Protein AF-A0A940VZZ8-F1 (afdb_monomer_lite)

Foldseek 3Di:
DDDDDDDDDPPDPPPPPPPPPPDQQAEAEDDPVVVCVPDPAKDWDADPVRSYIYIYPPVQQQDWFQCALVCLVVLVVLCPLVVVDDPPQVRQKDADPQDDFPQPQLRGIDTSVSCSVSVNLVSSLVSLVSSDDVSLLVSCVLLVQAPSDCVQDSSPCRPRHVRIHGNVSVVVSVVVVVDPDPVSPSPPCPPVPVVVVCVCVVVVVVCVVVVVVVVVVVVVVVVVPPDDDDDDPDDDDGPDDDPDDD

Sequence (246 aa):
MRKFLMALLIMGAIQWTTMAGATAATVIREDFSRYFDGLTGAFVLYEPATDTYRIYNEEQSNKRLSPCSSFKIFNSLIGLETGVLDRNDTLTLMPWDGTHYDTAGWNRDHTLASATRESVVWYFQALARRIGAERMQLYLDRIGYGNRDISGGLTRFWLRSSLQISAMEQVDVLKTWARPDPGIRMENGFLAGLSATLKHREKFMSLQPMWKAQMKRAASKRARSRGGLPKSWGCCETKERRTDDD

Structure (mmCIF, N/CA/C/O backbone):
data_AF-A0A940VZZ8-F1
#
_entry.id   AF-A0A940VZZ8-F1
#
loop_
_atom_site.group_PDB
_atom_site.id
_atom_site.type_symbol
_atom_site.label_atom_id
_atom_site.label_alt_id
_atom_site.label_comp_id
_atom_site.label_asym_id
_atom_site.label_entity_id
_atom_site.label_seq_id
_atom_site.pdbx_PDB_ins_code
_atom_site.Cartn_x
_atom_site.Cartn_y
_atom_site.Cartn_z
_atom_site.occupancy
_atom_site.B_iso_or_equiv
_atom_site.auth_seq_id
_atom_site.auth_comp_id
_atom_site.auth_asym_id
_atom_site.auth_atom_id
_atom_site.pdbx_PDB_model_num
ATOM 1 N N . MET A 1 1 ? 42.947 64.065 -18.458 1.00 46.69 1 MET A N 1
ATOM 2 C CA . MET A 1 1 ? 42.599 63.630 -19.830 1.00 46.69 1 MET A CA 1
ATOM 3 C C . MET A 1 1 ? 42.242 62.149 -19.723 1.00 46.69 1 MET A C 1
ATOM 5 O O . MET A 1 1 ? 43.141 61.339 -19.633 1.00 46.69 1 MET A O 1
ATOM 9 N N . ARG A 1 2 ? 41.000 61.736 -19.423 1.00 50.22 2 ARG A N 1
ATOM 10 C CA . ARG A 1 2 ? 39.772 61.926 -20.222 1.00 50.22 2 ARG A CA 1
ATOM 11 C C . ARG A 1 2 ? 40.082 61.707 -21.704 1.00 50.22 2 ARG A C 1
ATOM 13 O O . ARG A 1 2 ? 40.810 62.523 -22.258 1.00 50.22 2 ARG A O 1
ATOM 20 N N . LYS A 1 3 ? 39.451 60.676 -22.287 1.00 48.16 3 LYS A N 1
ATOM 21 C CA . LYS A 1 3 ? 39.505 60.201 -23.686 1.00 48.16 3 LYS A CA 1
ATOM 22 C C . LYS A 1 3 ? 40.471 59.036 -23.948 1.00 48.16 3 LYS A C 1
ATOM 24 O O . LYS A 1 3 ? 41.428 59.212 -24.670 1.00 48.16 3 LYS A O 1
ATOM 29 N N . PHE A 1 4 ? 40.178 57.864 -23.390 1.00 50.03 4 PHE A N 1
ATOM 30 C CA . PHE A 1 4 ? 40.137 56.596 -24.143 1.00 50.03 4 PHE A CA 1
ATOM 31 C C . PHE A 1 4 ? 39.143 55.677 -23.418 1.00 50.03 4 PHE A C 1
ATOM 33 O O . PHE A 1 4 ? 39.473 54.697 -22.762 1.00 50.03 4 PHE A O 1
ATOM 40 N N . LEU A 1 5 ? 37.894 56.143 -23.444 1.00 49.88 5 LEU A N 1
ATOM 41 C CA . LEU A 1 5 ? 36.691 55.374 -23.160 1.00 49.88 5 LEU A CA 1
ATOM 42 C C . LEU A 1 5 ? 36.383 54.527 -24.409 1.00 49.88 5 LEU A C 1
ATOM 44 O O . LEU A 1 5 ? 36.671 54.976 -25.515 1.00 49.88 5 LEU A O 1
ATOM 48 N N . MET A 1 6 ? 35.686 53.405 -24.219 1.00 50.16 6 MET A N 1
ATOM 49 C CA . MET A 1 6 ? 34.887 52.706 -25.241 1.00 50.16 6 MET A CA 1
ATOM 50 C C . MET A 1 6 ? 35.645 51.951 -26.341 1.00 50.16 6 MET A C 1
ATOM 52 O O . MET A 1 6 ? 35.656 52.382 -27.484 1.00 50.16 6 MET A O 1
ATOM 56 N N . ALA A 1 7 ? 36.154 50.758 -26.030 1.00 47.47 7 ALA A N 1
ATOM 57 C CA . ALA A 1 7 ? 36.109 49.612 -26.952 1.00 47.47 7 ALA A CA 1
ATOM 58 C C . ALA A 1 7 ? 36.607 48.348 -26.239 1.00 47.47 7 ALA A C 1
ATOM 60 O O . ALA A 1 7 ? 37.742 47.944 -26.435 1.00 47.47 7 ALA A O 1
ATOM 61 N N . LEU A 1 8 ? 35.786 47.782 -25.351 1.00 47.69 8 LEU A N 1
ATOM 62 C CA . LEU A 1 8 ? 35.722 46.342 -25.019 1.00 47.69 8 LEU A CA 1
ATOM 63 C C . LEU A 1 8 ? 34.590 46.118 -23.994 1.00 47.69 8 LEU A C 1
ATOM 65 O O . LEU A 1 8 ? 34.714 45.420 -22.994 1.00 47.69 8 LEU A O 1
ATOM 69 N N . LEU A 1 9 ? 33.456 46.775 -24.251 1.00 52.38 9 LEU A N 1
ATOM 70 C CA . LEU A 1 9 ? 32.152 46.270 -23.837 1.00 52.38 9 LEU A CA 1
ATOM 71 C C . LEU A 1 9 ? 31.844 45.105 -24.791 1.00 52.38 9 LEU A C 1
ATOM 73 O O . LEU A 1 9 ? 32.151 45.217 -25.974 1.00 52.38 9 LEU A O 1
ATOM 77 N N . ILE A 1 10 ? 31.246 44.023 -24.287 1.00 54.22 10 ILE A N 1
ATOM 78 C CA . ILE A 1 10 ? 31.130 42.687 -24.913 1.00 54.22 10 ILE A CA 1
ATOM 79 C C . ILE A 1 10 ? 32.330 41.754 -24.618 1.00 54.22 10 ILE A C 1
ATOM 81 O O . ILE A 1 10 ? 32.778 40.987 -25.462 1.00 54.22 10 ILE A O 1
ATOM 85 N N . MET A 1 11 ? 32.804 41.703 -23.367 1.00 52.47 11 MET A N 1
ATOM 86 C CA . MET A 1 11 ? 33.070 40.374 -22.797 1.00 52.47 11 MET A CA 1
ATOM 87 C C . MET A 1 11 ? 31.702 39.743 -22.556 1.00 52.47 11 MET A C 1
ATOM 89 O O . MET A 1 11 ? 31.032 40.027 -21.564 1.00 52.47 11 MET A O 1
ATOM 93 N N . GLY A 1 12 ? 31.245 38.978 -23.547 1.00 52.09 12 GLY A N 1
ATOM 94 C CA . GLY A 1 12 ? 30.026 38.198 -23.458 1.00 52.09 12 GLY A CA 1
ATOM 95 C C . GLY A 1 12 ? 30.128 37.267 -22.262 1.00 52.09 12 GLY A C 1
ATOM 96 O O . GLY A 1 12 ? 30.859 36.280 -22.294 1.00 52.09 12 GLY A O 1
ATOM 97 N N . ALA A 1 13 ? 29.374 37.582 -21.211 1.00 54.69 13 ALA A N 1
ATOM 98 C CA . ALA A 1 13 ? 28.947 36.603 -20.235 1.00 54.69 13 ALA A CA 1
ATOM 99 C C . ALA A 1 13 ? 28.050 35.604 -20.975 1.00 54.69 13 ALA A C 1
ATOM 101 O O . ALA A 1 13 ? 26.826 35.695 -20.949 1.00 54.69 13 ALA A O 1
ATOM 102 N N . ILE A 1 14 ? 28.676 34.673 -21.696 1.00 56.41 14 ILE A N 1
ATOM 103 C CA . ILE A 1 14 ? 28.040 33.435 -22.111 1.00 56.41 14 ILE A CA 1
ATOM 104 C C . ILE A 1 14 ? 27.827 32.685 -20.801 1.00 56.41 14 ILE A C 1
ATOM 106 O O . ILE A 1 14 ? 28.680 31.935 -20.332 1.00 56.41 14 ILE A O 1
ATOM 110 N N . GLN A 1 15 ? 26.702 32.972 -20.151 1.00 49.88 15 GLN A N 1
ATOM 111 C CA . GLN A 1 15 ? 26.158 32.098 -19.135 1.00 49.88 15 GLN A CA 1
ATOM 112 C C . GLN A 1 15 ? 25.850 30.787 -19.855 1.00 49.88 15 GLN A C 1
ATOM 114 O O . GLN A 1 15 ? 24.814 30.640 -20.497 1.00 49.88 15 GLN A O 1
ATOM 119 N N . TRP A 1 16 ? 26.780 29.835 -19.802 1.00 53.47 16 TRP A N 1
ATOM 120 C CA . TRP A 1 16 ? 26.448 28.438 -20.020 1.00 53.47 16 TRP A CA 1
ATOM 121 C C . TRP A 1 16 ? 25.547 28.023 -18.865 1.00 53.47 16 TRP A C 1
ATOM 123 O O . TRP A 1 16 ? 25.995 27.504 -17.847 1.00 53.47 16 TRP A O 1
ATOM 133 N N . THR A 1 17 ? 24.253 28.296 -19.006 1.00 58.06 17 THR A N 1
ATOM 134 C CA . THR A 1 17 ? 23.240 27.570 -18.261 1.00 58.06 17 THR A CA 1
ATOM 135 C C . THR A 1 17 ? 23.317 26.144 -18.784 1.00 58.06 17 THR A C 1
ATOM 137 O O . THR A 1 17 ? 22.749 25.810 -19.823 1.00 58.06 17 THR A O 1
ATOM 140 N N . THR A 1 18 ? 24.096 25.301 -18.112 1.00 56.34 18 THR A N 1
ATOM 141 C CA . THR A 1 18 ? 24.002 23.860 -18.287 1.00 56.34 18 THR A CA 1
ATOM 142 C C . THR A 1 18 ? 22.600 23.471 -17.844 1.00 56.34 18 THR A C 1
ATOM 144 O O . THR A 1 18 ? 22.320 23.268 -16.665 1.00 56.34 18 THR A O 1
ATOM 147 N N . MET A 1 19 ? 21.676 23.407 -18.801 1.00 57.09 19 MET A N 1
ATOM 148 C CA . MET A 1 19 ? 20.471 22.613 -18.642 1.00 57.09 19 MET A CA 1
ATOM 149 C C . MET A 1 19 ? 20.965 21.183 -18.452 1.00 57.09 19 MET A C 1
ATOM 151 O O . MET A 1 19 ? 21.291 20.492 -19.417 1.00 57.09 19 MET A O 1
ATOM 155 N N . ALA A 1 20 ? 21.099 20.761 -17.196 1.00 55.50 20 ALA A N 1
ATOM 156 C CA . ALA A 1 20 ? 21.165 19.357 -16.853 1.00 55.50 20 ALA A CA 1
ATOM 157 C C . ALA A 1 20 ? 19.826 18.762 -17.296 1.00 55.50 20 ALA A C 1
ATOM 159 O O . ALA A 1 20 ? 18.850 18.764 -16.551 1.00 55.50 20 ALA A O 1
ATOM 160 N N . GLY A 1 21 ? 19.750 18.357 -18.564 1.00 50.22 21 GLY A N 1
ATOM 161 C CA . GLY A 1 21 ? 18.617 17.612 -19.073 1.00 50.22 21 GLY A CA 1
ATOM 162 C C . GLY A 1 21 ? 18.506 16.365 -18.217 1.00 50.22 21 GLY A C 1
ATOM 163 O O . GLY A 1 21 ? 19.442 15.567 -18.178 1.00 50.22 21 GLY A O 1
ATOM 164 N N . ALA A 1 22 ? 17.403 16.231 -17.483 1.00 59.38 22 ALA A N 1
ATOM 165 C CA . ALA A 1 22 ? 17.092 14.991 -16.800 1.00 59.38 22 ALA A CA 1
ATOM 166 C C . ALA A 1 22 ? 17.045 13.899 -17.872 1.00 59.38 22 ALA A C 1
ATOM 168 O O . ALA A 1 22 ? 16.133 13.860 -18.699 1.00 59.38 22 ALA A O 1
ATOM 169 N N . THR A 1 23 ? 18.078 13.063 -17.922 1.00 63.44 23 THR A N 1
ATOM 170 C CA . THR A 1 23 ? 18.101 11.914 -18.819 1.00 63.44 23 THR A CA 1
ATOM 171 C C . THR A 1 23 ? 16.970 10.995 -18.391 1.00 63.44 23 THR A C 1
ATOM 173 O O . THR A 1 23 ? 16.902 10.620 -17.220 1.00 63.44 23 THR A O 1
ATOM 176 N N . ALA A 1 24 ? 16.065 10.667 -19.314 1.00 76.62 24 ALA A N 1
ATOM 177 C CA . ALA A 1 24 ? 15.000 9.712 -19.043 1.00 76.62 24 ALA A CA 1
ATOM 178 C C . ALA A 1 24 ? 15.600 8.387 -18.539 1.00 76.62 24 ALA A C 1
ATOM 180 O O . ALA A 1 24 ? 16.669 7.974 -18.997 1.00 76.62 24 ALA A O 1
ATOM 181 N N . ALA A 1 25 ? 14.911 7.738 -17.597 1.00 83.12 25 ALA A N 1
ATOM 182 C CA . ALA A 1 25 ? 15.342 6.457 -17.054 1.00 83.12 25 ALA A CA 1
ATOM 183 C C . ALA A 1 25 ? 15.570 5.438 -18.182 1.00 83.12 25 ALA A C 1
ATOM 185 O O . ALA A 1 25 ? 14.815 5.383 -19.157 1.00 83.12 25 ALA A O 1
ATOM 186 N N . THR A 1 26 ? 16.603 4.609 -18.044 1.00 92.69 26 THR A N 1
ATOM 187 C CA . THR A 1 26 ? 16.896 3.568 -19.040 1.00 92.69 26 THR A CA 1
ATOM 188 C C . THR A 1 26 ? 15.865 2.449 -18.924 1.00 92.69 26 THR A C 1
ATOM 190 O O . THR A 1 26 ? 15.579 2.000 -17.818 1.00 92.69 26 THR A O 1
ATOM 193 N N . VAL A 1 27 ? 15.329 1.957 -20.044 1.00 94.75 27 VAL A N 1
ATOM 194 C CA . VAL A 1 27 ? 14.368 0.841 -20.061 1.00 94.75 27 VAL A CA 1
ATOM 195 C C . VAL A 1 27 ? 14.942 -0.334 -20.846 1.00 94.75 27 VAL A C 1
ATOM 197 O O . VAL A 1 27 ? 15.238 -0.218 -22.034 1.00 94.75 27 VAL A O 1
ATOM 200 N N . ILE A 1 28 ? 15.071 -1.482 -20.182 1.00 96.31 28 ILE A N 1
ATOM 201 C CA . ILE A 1 28 ? 15.506 -2.756 -20.757 1.00 96.31 28 ILE A CA 1
ATOM 202 C C . ILE A 1 28 ? 14.304 -3.700 -20.801 1.00 96.31 28 ILE A C 1
ATOM 204 O O . ILE A 1 28 ? 13.644 -3.934 -19.788 1.00 96.31 28 ILE A O 1
ATOM 208 N N . ARG A 1 29 ? 14.029 -4.262 -21.980 1.00 96.94 29 ARG A N 1
ATOM 209 C CA . ARG A 1 29 ? 12.981 -5.272 -22.169 1.00 96.94 29 ARG A CA 1
ATOM 210 C C . ARG A 1 29 ? 13.586 -6.657 -21.991 1.00 96.94 29 ARG A C 1
ATOM 212 O O . ARG A 1 29 ? 14.539 -7.005 -22.680 1.00 96.94 29 ARG A O 1
ATOM 219 N N . GLU A 1 30 ? 13.035 -7.420 -21.060 1.00 94.38 30 GLU A N 1
ATOM 220 C CA . GLU A 1 30 ? 13.477 -8.772 -20.720 1.00 94.38 30 GLU A CA 1
ATOM 221 C C . GLU A 1 30 ? 12.432 -9.788 -21.184 1.00 94.38 30 GLU A C 1
ATOM 223 O O . GLU A 1 30 ? 11.232 -9.521 -21.099 1.00 94.38 30 GLU A O 1
ATOM 228 N N . ASP A 1 31 ? 12.867 -10.976 -21.609 1.00 93.75 31 ASP A N 1
ATOM 229 C CA . ASP A 1 31 ? 11.963 -12.104 -21.842 1.00 93.75 31 ASP A CA 1
ATOM 230 C C . ASP A 1 31 ? 11.950 -13.046 -20.630 1.00 93.75 31 ASP A C 1
ATOM 232 O O . ASP A 1 31 ? 12.852 -13.858 -20.405 1.00 93.75 31 ASP A O 1
ATOM 236 N N . PHE A 1 32 ? 10.885 -12.933 -19.838 1.00 94.81 32 PHE A N 1
ATOM 237 C CA . PHE A 1 32 ? 10.607 -13.779 -18.681 1.00 94.81 32 PHE A CA 1
ATOM 238 C C . PHE A 1 32 ? 9.413 -14.710 -18.895 1.00 94.81 32 PHE A C 1
ATOM 240 O O . PHE A 1 32 ? 8.951 -15.322 -17.930 1.00 94.81 32 PHE A O 1
ATOM 247 N N . SER A 1 33 ? 8.958 -14.887 -20.139 1.00 93.56 33 SER A N 1
ATOM 248 C CA . SER A 1 33 ? 7.774 -15.684 -20.497 1.00 93.56 33 SER A CA 1
ATOM 249 C C . SER A 1 33 ? 7.755 -17.077 -19.873 1.00 93.56 33 SER A C 1
ATOM 251 O O . SER A 1 33 ? 6.734 -17.507 -19.331 1.00 93.56 33 SER A O 1
ATOM 253 N N . ARG A 1 34 ? 8.913 -17.744 -19.817 1.00 94.50 34 ARG A N 1
ATOM 254 C CA . ARG A 1 34 ? 9.070 -19.070 -19.197 1.00 94.50 34 ARG A CA 1
ATOM 255 C C . ARG A 1 34 ? 8.624 -19.159 -17.732 1.00 94.50 34 ARG A C 1
ATOM 257 O O . ARG A 1 34 ? 8.343 -20.256 -17.260 1.00 94.50 34 ARG A O 1
ATOM 264 N N . TYR A 1 35 ? 8.611 -18.050 -16.989 1.00 94.94 35 TYR A N 1
ATOM 265 C CA . TYR A 1 35 ? 8.213 -18.028 -15.577 1.00 94.94 35 TYR A CA 1
ATOM 266 C C . TYR A 1 35 ? 6.714 -17.798 -15.373 1.00 94.94 35 TYR A C 1
ATOM 268 O O . TYR A 1 35 ? 6.221 -18.023 -14.269 1.00 94.94 35 TYR A O 1
ATOM 276 N N . PHE A 1 36 ? 6.001 -17.362 -16.412 1.00 92.81 36 PHE A N 1
ATOM 277 C CA . PHE A 1 36 ? 4.569 -17.080 -16.348 1.00 92.81 36 PHE A CA 1
ATOM 278 C C . PHE A 1 36 ? 3.708 -18.292 -16.733 1.00 92.81 36 PHE A C 1
ATOM 280 O O . PHE A 1 36 ? 2.517 -18.266 -16.464 1.00 92.81 36 PHE A O 1
ATOM 287 N N . ASP A 1 37 ? 4.287 -19.362 -17.297 1.00 88.19 37 ASP A N 1
ATOM 288 C CA . ASP A 1 37 ? 3.623 -20.663 -17.537 1.00 88.19 37 ASP A CA 1
ATOM 289 C C . ASP A 1 37 ? 2.236 -20.542 -18.215 1.00 88.19 37 ASP A C 1
ATOM 291 O O . ASP A 1 37 ? 1.247 -21.132 -17.786 1.00 88.19 37 ASP A O 1
ATOM 295 N N . GLY A 1 38 ? 2.148 -19.702 -19.255 1.00 87.44 38 GLY A N 1
ATOM 296 C CA . GLY A 1 38 ? 0.910 -19.440 -20.003 1.00 87.44 38 GLY A CA 1
ATOM 297 C C . GLY A 1 38 ? -0.025 -18.388 -19.388 1.00 87.44 38 GLY A C 1
ATOM 298 O O . GLY A 1 38 ? -1.076 -18.107 -19.960 1.00 87.44 38 GLY A O 1
ATOM 299 N N . LEU A 1 39 ? 0.337 -17.782 -18.255 1.00 90.50 39 LEU A N 1
ATOM 300 C CA . LEU A 1 39 ? -0.391 -16.656 -17.670 1.00 90.50 39 LEU A CA 1
ATOM 301 C C . LEU A 1 39 ? -0.050 -15.343 -18.384 1.00 90.50 39 LEU A C 1
ATOM 303 O O . LEU A 1 39 ? 1.117 -15.022 -18.614 1.00 90.50 39 LEU A O 1
ATOM 307 N N . THR A 1 40 ? -1.066 -14.519 -18.638 1.00 92.44 40 THR A N 1
ATOM 308 C CA . THR A 1 40 ? -0.867 -13.125 -19.050 1.00 92.44 40 THR A CA 1
ATOM 309 C C . THR A 1 40 ? -0.498 -12.290 -17.829 1.00 92.44 40 THR A C 1
ATOM 311 O O . THR A 1 40 ? -1.341 -12.001 -16.981 1.00 92.44 40 THR A O 1
ATOM 314 N N . GLY A 1 41 ? 0.769 -11.898 -17.726 1.00 93.75 41 GLY A N 1
ATOM 315 C CA . GLY A 1 41 ? 1.268 -11.078 -16.626 1.00 93.75 41 GLY A CA 1
ATOM 316 C C . GLY A 1 41 ? 2.461 -10.224 -17.033 1.00 93.75 41 GLY A C 1
ATOM 317 O O . GLY A 1 41 ? 2.962 -10.341 -18.150 1.00 93.75 41 GLY A O 1
ATOM 318 N N . ALA A 1 42 ? 2.890 -9.365 -16.113 1.00 96.81 42 ALA A N 1
ATOM 319 C CA . ALA A 1 42 ? 4.024 -8.469 -16.282 1.00 96.81 42 ALA A CA 1
ATOM 320 C C . ALA A 1 42 ? 4.993 -8.583 -15.106 1.00 96.81 42 ALA A C 1
ATOM 322 O O . ALA A 1 42 ? 4.614 -8.988 -14.004 1.00 96.81 42 ALA A O 1
ATOM 323 N N . PHE A 1 43 ? 6.240 -8.192 -15.341 1.00 97.56 43 PHE A N 1
ATOM 324 C CA . PHE A 1 43 ? 7.245 -8.024 -14.297 1.00 97.56 43 PHE A CA 1
ATOM 325 C C . PHE A 1 43 ? 7.958 -6.693 -14.502 1.00 97.56 43 PHE A C 1
ATOM 327 O O . PHE A 1 43 ? 8.341 -6.365 -15.622 1.00 97.56 43 PHE A O 1
ATOM 334 N N . VAL A 1 44 ? 8.141 -5.947 -13.415 1.00 98.06 44 VAL A N 1
ATOM 335 C CA . VAL A 1 44 ? 8.840 -4.663 -13.407 1.00 98.06 44 VAL A CA 1
ATOM 336 C C . VAL A 1 44 ? 9.863 -4.691 -12.282 1.00 98.06 44 VAL A C 1
ATOM 338 O O . VAL A 1 44 ? 9.527 -4.966 -11.131 1.00 98.06 44 VAL A O 1
ATOM 341 N N . LEU A 1 45 ? 11.111 -4.388 -12.618 1.00 96.88 45 LEU A N 1
ATOM 342 C CA . LEU A 1 45 ? 12.190 -4.155 -11.669 1.00 96.88 45 LEU A CA 1
ATOM 343 C C . LEU A 1 45 ? 12.764 -2.769 -11.924 1.00 96.88 45 LEU A C 1
ATOM 345 O O . LEU A 1 45 ? 13.063 -2.434 -13.064 1.00 96.88 45 LEU A O 1
ATOM 349 N N . TYR A 1 46 ? 12.962 -1.999 -10.860 1.00 95.62 46 TYR A N 1
ATOM 350 C CA . TYR A 1 46 ? 13.693 -0.740 -10.912 1.00 95.62 46 TYR A CA 1
ATOM 351 C C . TYR A 1 46 ? 15.001 -0.862 -10.129 1.00 95.62 46 TYR A C 1
ATOM 353 O O . TYR A 1 46 ? 15.007 -1.306 -8.979 1.00 95.62 46 TYR A O 1
ATOM 361 N N . GLU A 1 47 ? 16.105 -0.459 -10.754 1.00 93.75 47 GLU A N 1
ATOM 362 C CA . GLU A 1 47 ? 17.450 -0.427 -10.186 1.00 93.75 47 GLU A CA 1
ATOM 363 C C . GLU A 1 47 ? 17.843 1.032 -9.887 1.00 93.75 47 GLU A C 1
ATOM 365 O O . GLU A 1 47 ? 18.214 1.770 -10.804 1.00 93.75 47 GLU A O 1
ATOM 370 N N . PRO A 1 48 ? 17.799 1.481 -8.613 1.00 90.06 48 PRO A N 1
ATOM 371 C CA . PRO A 1 48 ? 18.046 2.885 -8.277 1.00 90.06 48 PRO A CA 1
ATOM 372 C C . PRO A 1 48 ? 19.461 3.373 -8.600 1.00 90.06 48 PRO A C 1
ATOM 374 O O . PRO A 1 48 ? 19.646 4.553 -8.870 1.00 90.06 48 PRO A O 1
ATOM 377 N N . ALA A 1 49 ? 20.459 2.483 -8.559 1.00 90.00 49 ALA A N 1
ATOM 378 C CA . ALA A 1 49 ? 21.866 2.838 -8.755 1.00 90.00 49 ALA A CA 1
ATOM 379 C C . ALA A 1 49 ? 22.185 3.293 -10.188 1.00 90.00 49 ALA A C 1
ATOM 381 O O . ALA A 1 49 ? 23.111 4.072 -10.386 1.00 90.00 49 ALA A O 1
ATOM 382 N N . THR A 1 50 ? 21.428 2.805 -11.170 1.00 92.31 50 THR A N 1
ATOM 383 C CA . THR A 1 50 ? 21.633 3.084 -12.600 1.00 92.31 50 THR A CA 1
ATOM 384 C C . THR A 1 50 ? 20.409 3.734 -13.245 1.00 92.31 50 THR A C 1
ATOM 386 O O . THR A 1 50 ? 20.346 3.826 -14.467 1.00 92.31 50 THR A O 1
ATOM 389 N N . ASP A 1 51 ? 19.411 4.119 -12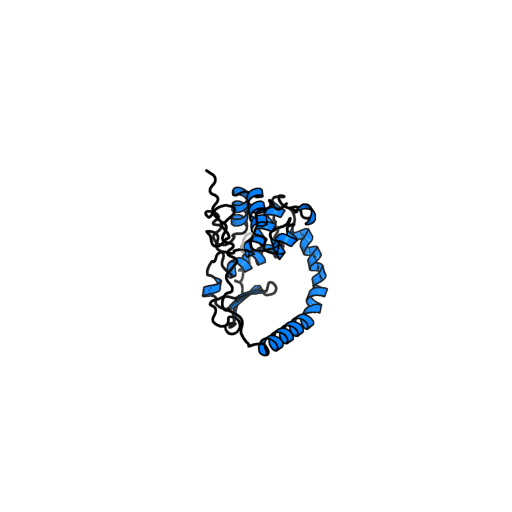.442 1.00 91.50 51 ASP A N 1
ATOM 390 C CA . ASP A 1 51 ? 18.097 4.603 -12.887 1.00 91.50 51 ASP A CA 1
ATOM 391 C C . ASP A 1 51 ? 17.525 3.775 -14.056 1.00 91.50 51 ASP A C 1
ATOM 393 O O . ASP A 1 51 ? 17.134 4.296 -15.100 1.00 91.50 51 ASP A O 1
ATOM 397 N N . THR A 1 52 ? 17.544 2.448 -13.895 1.00 95.06 52 THR A N 1
ATOM 398 C CA . THR A 1 52 ? 17.184 1.490 -14.950 1.00 95.06 52 THR A CA 1
ATOM 399 C C . THR A 1 52 ? 15.933 0.705 -14.580 1.00 95.06 52 THR A C 1
ATOM 401 O O . THR A 1 52 ? 15.845 0.152 -13.485 1.00 95.06 52 THR A O 1
ATOM 404 N N . TYR A 1 53 ? 14.987 0.602 -15.507 1.00 96.62 53 TYR A N 1
ATOM 405 C CA . TYR A 1 53 ? 13.874 -0.336 -15.445 1.00 96.62 53 TYR A CA 1
ATOM 406 C C . TYR A 1 53 ? 14.190 -1.576 -16.277 1.00 96.62 53 TYR A C 1
ATOM 408 O O . TYR A 1 53 ? 14.651 -1.472 -17.412 1.00 96.62 53 TYR A O 1
ATOM 416 N N . ARG A 1 54 ? 13.884 -2.751 -15.733 1.00 97.56 54 ARG A N 1
ATOM 417 C CA . ARG A 1 54 ? 13.814 -4.012 -16.474 1.00 97.56 54 ARG A CA 1
ATOM 418 C C . ARG A 1 54 ? 12.376 -4.492 -16.485 1.00 97.56 54 ARG A C 1
ATOM 420 O O . ARG A 1 54 ? 11.794 -4.703 -15.420 1.00 97.56 54 ARG A O 1
ATOM 427 N N . ILE A 1 55 ? 11.807 -4.640 -17.675 1.00 97.88 55 ILE A N 1
ATOM 428 C CA . ILE A 1 55 ? 10.375 -4.880 -17.853 1.00 97.88 55 ILE A CA 1
ATOM 429 C C . ILE A 1 55 ? 10.168 -6.118 -18.719 1.00 97.88 55 ILE A C 1
ATOM 431 O O . ILE A 1 55 ? 10.717 -6.218 -19.813 1.00 97.88 55 ILE A O 1
ATOM 435 N N . TYR A 1 56 ? 9.327 -7.031 -18.245 1.00 97.25 56 TYR A N 1
ATOM 436 C CA . TYR A 1 56 ? 8.716 -8.068 -19.070 1.00 97.25 56 TYR A CA 1
ATOM 437 C C . TYR A 1 56 ? 7.236 -7.740 -19.272 1.00 97.25 56 TYR A C 1
ATOM 439 O O . TYR A 1 56 ? 6.531 -7.458 -18.299 1.00 97.25 56 TYR A O 1
ATOM 447 N N . ASN A 1 57 ? 6.789 -7.835 -20.528 1.00 95.81 57 ASN A N 1
ATOM 448 C CA . ASN A 1 57 ? 5.432 -7.525 -20.980 1.00 95.81 57 ASN A CA 1
ATOM 449 C C . ASN A 1 57 ? 5.010 -6.078 -20.652 1.00 95.81 57 ASN A C 1
ATOM 451 O O . ASN A 1 57 ? 4.214 -5.825 -19.750 1.00 95.81 57 ASN A O 1
ATOM 455 N N . GLU A 1 58 ? 5.589 -5.126 -21.389 1.00 95.50 58 GLU A N 1
ATOM 456 C CA . GLU A 1 58 ? 5.407 -3.681 -21.185 1.00 95.50 58 GLU A CA 1
ATOM 457 C C . GLU A 1 58 ? 3.960 -3.214 -21.386 1.00 95.50 58 GLU A C 1
ATOM 459 O O . GLU A 1 58 ? 3.474 -2.360 -20.649 1.00 95.50 58 GLU A O 1
ATOM 464 N N . GLU A 1 59 ? 3.230 -3.795 -22.337 1.00 95.62 59 GLU A N 1
ATOM 465 C CA . GLU A 1 59 ? 1.807 -3.492 -22.505 1.00 95.62 59 GLU A CA 1
ATOM 466 C C . GLU A 1 59 ? 1.030 -3.843 -21.227 1.00 95.62 59 GLU A C 1
ATOM 468 O O . GLU A 1 59 ? 0.321 -3.012 -20.654 1.00 95.62 59 GLU A O 1
ATOM 473 N N . GLN A 1 60 ? 1.234 -5.060 -20.712 1.00 96.44 60 GLN A N 1
ATOM 474 C CA . GLN A 1 60 ? 0.566 -5.513 -19.498 1.00 96.44 60 GLN A CA 1
ATOM 475 C C . GLN A 1 60 ? 1.072 -4.788 -18.241 1.00 96.44 60 GLN A C 1
ATOM 477 O O . GLN A 1 60 ? 0.298 -4.628 -17.296 1.00 96.44 60 GLN A O 1
ATOM 482 N N . SER A 1 61 ? 2.330 -4.328 -18.200 1.00 97.62 61 SER A N 1
ATOM 483 C CA . SER A 1 61 ? 2.876 -3.599 -17.045 1.00 97.62 61 SER A CA 1
ATOM 484 C C . SER A 1 61 ? 2.244 -2.218 -16.863 1.00 97.62 61 SER A C 1
ATOM 486 O O . SER A 1 61 ? 2.161 -1.737 -15.731 1.00 97.62 61 SER A O 1
ATOM 488 N N . ASN A 1 62 ? 1.759 -1.620 -17.955 1.00 97.75 62 ASN A N 1
ATOM 489 C CA . ASN A 1 62 ? 1.073 -0.329 -17.976 1.00 97.75 62 ASN A CA 1
ATOM 490 C C . ASN A 1 62 ? -0.447 -0.441 -17.773 1.00 97.75 62 ASN A C 1
ATOM 492 O O . ASN A 1 62 ? -1.120 0.564 -17.542 1.00 97.75 62 ASN A O 1
ATOM 496 N N . LYS A 1 63 ? -1.010 -1.655 -17.795 1.00 98.00 63 LYS A N 1
ATOM 497 C CA . LYS A 1 63 ? -2.434 -1.868 -17.530 1.00 98.00 63 LYS A CA 1
ATOM 498 C C . LYS A 1 63 ? -2.737 -1.709 -16.041 1.00 98.00 63 LYS A C 1
ATOM 500 O O . LYS A 1 63 ? -2.218 -2.450 -15.206 1.00 98.00 63 LYS A O 1
ATOM 505 N N . ARG A 1 64 ? -3.622 -0.768 -15.706 1.00 98.44 64 ARG A N 1
ATOM 506 C CA . ARG A 1 64 ? -4.110 -0.586 -14.335 1.00 98.44 64 ARG A CA 1
ATOM 507 C C . ARG A 1 64 ? -5.057 -1.717 -13.937 1.00 98.44 64 ARG A C 1
ATOM 509 O O . ARG A 1 64 ? -5.967 -2.072 -14.684 1.00 98.44 64 ARG A O 1
ATOM 516 N N . LEU A 1 65 ? -4.837 -2.272 -12.750 1.00 97.94 65 LEU A N 1
ATOM 517 C CA . LEU A 1 65 ? -5.671 -3.300 -12.129 1.00 97.94 65 LEU A CA 1
ATOM 518 C C . LEU A 1 65 ? -5.952 -2.915 -10.677 1.00 97.94 65 LEU A C 1
ATOM 520 O O . LEU A 1 65 ? -5.237 -2.101 -10.093 1.00 97.94 65 LEU A O 1
ATOM 524 N N . SER A 1 66 ? -6.985 -3.509 -10.079 1.00 98.38 66 SER A N 1
ATOM 525 C CA . SER A 1 66 ? -7.249 -3.280 -8.659 1.00 98.38 66 SER A CA 1
ATOM 526 C C . SER A 1 66 ? -6.079 -3.794 -7.806 1.00 98.38 66 SER A C 1
ATOM 528 O O . SER A 1 66 ? -5.640 -4.928 -8.019 1.00 98.38 66 SER A O 1
ATOM 530 N N . PRO A 1 67 ? -5.560 -2.999 -6.851 1.00 98.25 67 PRO A N 1
ATOM 531 C CA . PRO A 1 67 ? -4.388 -3.382 -6.061 1.00 98.25 67 PRO A CA 1
ATOM 532 C C . PRO A 1 67 ? -4.678 -4.508 -5.060 1.00 98.25 67 PRO A C 1
ATOM 534 O O . PRO A 1 67 ? -3.754 -5.187 -4.602 1.00 98.25 67 PRO A O 1
ATOM 537 N N . CYS A 1 68 ? -5.948 -4.727 -4.698 1.00 98.31 68 CYS A N 1
ATOM 538 C CA . CYS A 1 68 ? -6.340 -5.682 -3.665 1.00 98.31 68 CYS A CA 1
ATOM 539 C C . CYS A 1 68 ? -5.477 -5.481 -2.403 1.00 98.31 68 CYS A C 1
ATOM 541 O O . CYS A 1 68 ? -5.289 -4.362 -1.921 1.00 98.31 68 CYS A O 1
ATOM 543 N N . SER A 1 69 ? -4.914 -6.556 -1.857 1.00 97.75 69 SER A N 1
ATOM 544 C CA . SER A 1 69 ? -4.126 -6.501 -0.629 1.00 97.75 69 SER A CA 1
ATOM 545 C C . SER A 1 69 ? -2.792 -5.757 -0.743 1.00 97.75 69 SER A C 1
ATOM 547 O O . SER A 1 69 ? -2.235 -5.445 0.307 1.00 97.75 69 SER A O 1
ATOM 549 N N . SER A 1 70 ? -2.277 -5.420 -1.937 1.00 97.31 70 SER A N 1
ATOM 550 C CA . SER A 1 70 ? -1.062 -4.587 -2.013 1.00 97.31 70 SER A CA 1
ATOM 551 C C . SER A 1 70 ? -1.317 -3.161 -1.508 1.00 97.31 70 SER A C 1
ATOM 553 O O . SER A 1 70 ? -0.409 -2.523 -0.974 1.00 97.31 70 SER A O 1
ATOM 555 N N . PHE A 1 71 ? -2.573 -2.697 -1.549 1.00 98.25 71 PHE A N 1
ATOM 556 C CA . PHE A 1 71 ? -2.975 -1.399 -1.005 1.00 98.25 71 PHE A CA 1
ATOM 557 C C . PHE A 1 71 ? -2.755 -1.274 0.511 1.00 98.25 71 PHE A C 1
ATOM 559 O O . PHE A 1 71 ? -2.576 -0.171 1.025 1.00 98.25 71 PHE A O 1
ATOM 566 N N . LYS A 1 72 ? -2.705 -2.398 1.240 1.00 98.00 72 LYS A N 1
ATOM 567 C CA . LYS A 1 72 ? -2.468 -2.423 2.692 1.00 98.00 72 LYS A CA 1
ATOM 568 C C . LYS A 1 72 ? -1.174 -1.711 3.087 1.00 98.00 72 LYS A C 1
ATOM 570 O O . LYS A 1 72 ? -1.136 -1.097 4.147 1.00 98.00 72 LYS A O 1
ATOM 575 N N . ILE A 1 73 ? -0.156 -1.725 2.223 1.00 95.12 73 ILE A N 1
ATOM 576 C CA . ILE A 1 73 ? 1.087 -0.964 2.418 1.00 95.12 73 ILE A CA 1
ATOM 577 C C . ILE A 1 73 ? 0.768 0.531 2.568 1.00 95.12 73 ILE A C 1
ATOM 579 O O . ILE A 1 73 ? 1.130 1.143 3.567 1.00 95.12 73 ILE A O 1
ATOM 583 N N . PHE A 1 74 ? 0.019 1.104 1.627 1.00 95.06 74 PHE A N 1
ATOM 584 C CA . PHE A 1 74 ? -0.317 2.530 1.614 1.00 95.06 74 PHE A CA 1
ATOM 585 C C . PHE A 1 74 ? -1.339 2.906 2.678 1.00 95.06 74 PHE A C 1
ATOM 587 O O . PHE A 1 74 ? -1.164 3.914 3.353 1.00 95.06 74 PHE A O 1
ATOM 594 N N . ASN A 1 75 ? -2.341 2.058 2.908 1.00 97.44 75 ASN A N 1
ATOM 595 C CA . ASN A 1 75 ? -3.298 2.247 3.997 1.00 97.44 75 ASN A CA 1
ATOM 596 C C . ASN A 1 75 ? -2.580 2.317 5.365 1.00 97.44 75 ASN A C 1
ATOM 598 O O . ASN A 1 75 ? -2.848 3.209 6.166 1.00 97.44 75 ASN A O 1
ATOM 602 N N . SER A 1 76 ? -1.583 1.449 5.594 1.00 96.06 76 SER A N 1
ATOM 603 C CA . SER A 1 76 ? -0.749 1.476 6.810 1.00 96.06 76 SER A CA 1
ATOM 604 C C . SER A 1 76 ? 0.058 2.764 6.933 1.00 96.06 76 SER A C 1
ATOM 606 O O . SER A 1 76 ? 0.111 3.359 8.005 1.00 96.06 76 SER A O 1
ATOM 608 N N . LEU A 1 77 ? 0.691 3.196 5.838 1.00 92.62 77 LEU A N 1
ATOM 609 C CA . LEU A 1 77 ? 1.506 4.411 5.819 1.00 92.62 77 LEU A CA 1
ATOM 610 C C . LEU A 1 77 ? 0.668 5.655 6.106 1.00 92.62 77 LEU A C 1
ATOM 612 O O . LEU A 1 77 ? 1.080 6.487 6.907 1.00 92.62 77 LEU A O 1
ATOM 616 N N . ILE A 1 78 ? -0.524 5.752 5.516 1.00 94.00 78 ILE A N 1
ATOM 617 C CA . ILE A 1 78 ? -1.469 6.833 5.808 1.00 94.00 78 ILE A CA 1
ATOM 618 C C . ILE A 1 78 ? -1.923 6.753 7.268 1.00 94.00 78 ILE A C 1
ATOM 620 O O . ILE A 1 78 ? -1.976 7.774 7.946 1.00 94.00 78 ILE A O 1
ATOM 624 N N . GLY A 1 79 ? -2.203 5.554 7.782 1.00 95.75 79 GLY A N 1
ATOM 625 C CA . GLY A 1 79 ? -2.549 5.343 9.188 1.00 95.75 79 GLY A CA 1
ATOM 626 C C . GLY A 1 79 ? -1.482 5.863 10.150 1.00 95.75 79 GLY A C 1
ATOM 627 O O . GLY A 1 79 ? -1.801 6.589 11.087 1.00 95.75 79 GLY A O 1
ATOM 628 N N . LEU A 1 80 ? -0.216 5.539 9.889 1.00 92.19 80 LEU A N 1
ATOM 629 C CA . LEU A 1 80 ? 0.924 6.025 10.671 1.00 92.19 80 LEU A CA 1
ATOM 630 C C . LEU A 1 80 ? 1.096 7.540 10.546 1.00 92.19 80 LEU A C 1
ATOM 632 O O . LEU A 1 80 ? 1.338 8.225 11.535 1.00 92.19 80 LEU A O 1
ATOM 636 N N . GLU A 1 81 ? 0.963 8.072 9.334 1.00 86.81 81 GLU A N 1
ATOM 637 C CA . GLU A 1 81 ? 1.161 9.496 9.086 1.00 86.81 81 GLU A CA 1
ATOM 638 C C . GLU A 1 81 ? 0.060 10.353 9.708 1.00 86.81 81 GLU A C 1
ATOM 640 O O . GLU A 1 81 ? 0.321 11.417 10.250 1.00 86.81 81 GLU A O 1
ATOM 645 N N . THR A 1 82 ? -1.174 9.870 9.687 1.00 90.69 82 THR A N 1
ATOM 646 C CA . THR A 1 82 ? -2.320 10.551 10.298 1.00 90.69 82 THR A CA 1
ATOM 647 C C . THR A 1 82 ? -2.415 10.358 11.812 1.00 90.69 82 THR A C 1
ATOM 649 O O . THR A 1 82 ? -3.362 10.861 12.419 1.00 90.69 82 THR A O 1
ATOM 652 N N . GLY A 1 83 ? -1.479 9.617 12.419 1.00 92.44 83 GLY A N 1
ATOM 653 C CA . GLY A 1 83 ? -1.484 9.277 13.844 1.00 92.44 83 GLY A CA 1
ATOM 654 C C . GLY A 1 83 ? -2.590 8.300 14.259 1.00 92.44 83 GLY A C 1
ATOM 655 O O . GLY A 1 83 ? -2.812 8.095 15.446 1.00 92.44 83 GLY A O 1
ATOM 656 N N . VAL A 1 84 ? -3.299 7.693 13.301 1.00 95.75 84 VAL A N 1
ATOM 657 C CA . VAL A 1 84 ? -4.323 6.666 13.561 1.00 95.75 84 VAL A CA 1
ATOM 658 C C . VAL A 1 84 ? -3.687 5.347 14.003 1.00 95.75 84 VAL A C 1
ATOM 660 O O . VAL A 1 84 ? -4.287 4.592 14.770 1.00 95.75 84 VAL A O 1
ATOM 663 N N . LEU A 1 85 ? -2.486 5.059 13.501 1.00 94.56 85 LEU A N 1
ATOM 664 C CA . LEU A 1 85 ? -1.647 3.960 13.959 1.00 94.56 85 LEU A CA 1
ATOM 665 C C . LEU A 1 85 ? -0.452 4.501 14.729 1.00 94.56 85 LEU A C 1
ATOM 667 O O . LEU A 1 85 ? 0.205 5.448 14.296 1.00 94.56 85 LEU A O 1
ATOM 671 N N . ASP A 1 86 ? -0.136 3.825 15.826 1.00 92.38 86 ASP A N 1
ATOM 672 C CA . ASP A 1 86 ? 1.105 4.039 16.552 1.00 92.38 86 ASP A CA 1
ATOM 673 C C . ASP A 1 86 ? 2.284 3.349 15.843 1.00 92.38 86 ASP A C 1
ATOM 675 O O . ASP A 1 86 ? 2.125 2.380 15.096 1.00 92.38 86 ASP A O 1
ATOM 679 N N . ARG A 1 87 ? 3.496 3.843 16.095 1.00 87.75 87 ARG A N 1
ATOM 680 C CA . ARG A 1 87 ? 4.738 3.235 15.594 1.00 87.75 87 ARG A CA 1
ATOM 681 C C . ARG A 1 87 ? 5.073 1.937 16.311 1.00 87.75 87 ARG A C 1
ATOM 683 O O . ARG A 1 87 ? 5.755 1.084 15.744 1.00 87.75 87 ARG A O 1
ATOM 690 N N . ASN A 1 88 ? 4.648 1.810 17.559 1.00 90.75 88 ASN A N 1
ATOM 691 C CA . ASN A 1 88 ? 4.755 0.594 18.327 1.00 90.75 88 ASN A CA 1
ATOM 692 C C . ASN A 1 88 ? 3.606 -0.345 17.950 1.00 90.75 88 ASN A C 1
ATOM 694 O O . ASN A 1 88 ? 2.448 -0.082 18.265 1.00 90.75 88 ASN A O 1
ATOM 698 N N . ASP A 1 89 ? 3.940 -1.468 17.310 1.00 89.38 89 ASP A N 1
ATOM 699 C CA . ASP A 1 89 ? 2.959 -2.449 16.836 1.00 89.38 89 ASP A CA 1
ATOM 700 C C . ASP A 1 89 ? 2.021 -2.934 17.951 1.00 89.38 89 ASP A C 1
ATOM 702 O O . ASP A 1 89 ? 0.837 -3.150 17.700 1.00 89.38 89 ASP A O 1
ATOM 706 N N . THR A 1 90 ? 2.494 -3.029 19.199 1.00 87.50 90 THR A N 1
ATOM 707 C CA . THR A 1 90 ? 1.645 -3.459 20.322 1.00 87.50 90 THR A CA 1
ATOM 708 C C . THR A 1 90 ? 0.500 -2.486 20.606 1.00 87.50 90 THR A C 1
ATOM 710 O O . THR A 1 90 ? -0.546 -2.909 21.088 1.00 87.50 90 THR A O 1
ATOM 713 N N . LEU A 1 91 ? 0.666 -1.203 20.269 1.00 91.38 91 LEU A N 1
ATOM 714 C CA . LEU A 1 91 ? -0.351 -0.156 20.412 1.00 91.38 91 LEU A CA 1
ATOM 715 C C . LEU A 1 91 ? -1.280 -0.057 19.191 1.00 91.38 91 LEU A C 1
ATOM 717 O O . LEU A 1 91 ? -2.211 0.742 19.183 1.00 91.38 91 LEU A O 1
ATOM 721 N N . THR A 1 92 ? -1.061 -0.881 18.164 1.00 95.62 92 THR A N 1
ATOM 722 C CA . THR A 1 92 ? -1.923 -0.945 16.971 1.00 95.62 92 THR A CA 1
ATOM 723 C C . THR A 1 92 ? -3.013 -2.013 17.067 1.00 95.62 92 THR A C 1
ATOM 725 O O . THR A 1 92 ? -3.764 -2.207 16.114 1.00 95.62 92 THR A O 1
ATOM 728 N N . LEU A 1 93 ? -3.109 -2.719 18.199 1.00 97.62 93 LEU A N 1
ATOM 729 C CA . LEU A 1 93 ? -4.080 -3.791 18.404 1.00 97.62 93 LEU A CA 1
ATOM 730 C C . LEU A 1 93 ? -5.514 -3.294 18.159 1.00 97.62 93 LEU A C 1
ATOM 732 O O . LEU A 1 93 ? -5.970 -2.325 18.770 1.00 97.62 93 LEU A O 1
ATOM 736 N N . MET A 1 94 ? -6.239 -3.985 17.284 1.00 97.94 94 MET A N 1
ATOM 737 C CA . MET A 1 94 ? -7.677 -3.816 17.106 1.00 97.94 94 MET A CA 1
ATOM 738 C C . MET A 1 94 ? -8.382 -5.109 17.530 1.00 97.94 94 MET A C 1
ATOM 740 O O . MET A 1 94 ? -8.020 -6.174 17.015 1.00 97.94 94 MET A O 1
ATOM 744 N N . PRO A 1 95 ? -9.359 -5.030 18.454 1.00 97.94 95 PRO A N 1
ATOM 745 C CA . PRO A 1 95 ? -10.103 -6.200 18.886 1.00 97.94 95 PRO A CA 1
ATOM 746 C C . PRO A 1 95 ? -11.010 -6.706 17.764 1.00 97.94 95 PRO A C 1
ATOM 748 O O . PRO A 1 95 ? -11.582 -5.914 17.009 1.00 97.94 95 PRO A O 1
ATOM 751 N N . TRP A 1 96 ? -11.130 -8.024 17.664 1.00 98.19 96 TRP A N 1
ATOM 752 C CA . TRP A 1 96 ? -12.090 -8.676 16.786 1.00 98.19 96 TRP A CA 1
ATOM 753 C C . TRP A 1 96 ? -13.496 -8.584 17.383 1.00 98.19 96 TRP A C 1
ATOM 755 O O . TRP A 1 96 ? -13.692 -8.746 18.585 1.00 98.19 96 TRP A O 1
ATOM 765 N N . ASP A 1 97 ? -14.486 -8.323 16.535 1.00 97.00 97 ASP A N 1
ATOM 766 C CA . ASP A 1 97 ? -15.882 -8.117 16.936 1.00 97.00 97 ASP A CA 1
ATOM 767 C C . ASP A 1 97 ? -16.689 -9.421 17.072 1.00 97.00 97 ASP A C 1
ATOM 769 O O . ASP A 1 97 ? -17.879 -9.384 17.377 1.00 97.00 97 ASP A O 1
ATOM 773 N N . GLY A 1 98 ? -16.055 -10.576 16.857 1.00 96.88 98 GLY A N 1
ATOM 774 C CA . GLY A 1 98 ? -16.710 -11.883 16.887 1.00 96.88 98 GLY A CA 1
ATOM 775 C C . GLY A 1 98 ? -17.308 -12.323 15.545 1.00 96.88 98 GLY A C 1
ATOM 776 O O . GLY A 1 98 ? -17.827 -13.438 15.455 1.00 96.88 98 GLY A O 1
ATOM 777 N N . THR A 1 99 ? -17.217 -11.507 14.488 1.00 97.25 99 THR A N 1
ATOM 778 C CA . THR A 1 99 ? -17.690 -11.872 13.143 1.00 97.25 99 THR A CA 1
ATOM 779 C C . THR A 1 99 ? -16.904 -13.058 12.598 1.00 97.25 99 THR A C 1
ATOM 781 O O . THR A 1 99 ? -15.691 -12.980 12.423 1.00 97.25 99 THR A O 1
ATOM 784 N N . HIS A 1 100 ? -17.583 -14.160 12.288 1.00 97.12 100 HIS A N 1
ATOM 785 C CA . HIS A 1 100 ? -16.930 -15.350 11.750 1.00 97.12 100 HIS A CA 1
ATOM 786 C C . HIS A 1 100 ? -16.516 -15.170 10.279 1.00 97.12 100 HIS A C 1
ATOM 788 O O . HIS A 1 100 ? -17.366 -15.033 9.399 1.00 97.12 100 HIS A O 1
ATOM 794 N N . TYR A 1 101 ? -15.216 -15.294 10.005 1.00 95.75 101 TYR A N 1
ATOM 795 C CA . TYR A 1 101 ? -14.633 -15.352 8.665 1.00 95.75 101 TYR A CA 1
ATOM 796 C C . TYR A 1 101 ? -14.136 -16.769 8.340 1.00 95.75 101 TYR A C 1
ATOM 798 O O . TYR A 1 101 ? -13.562 -17.449 9.190 1.00 95.75 101 TYR A O 1
ATOM 806 N N . ASP A 1 102 ? -14.264 -17.202 7.081 1.00 95.88 102 ASP A N 1
ATOM 807 C CA . ASP A 1 102 ? -13.783 -18.529 6.641 1.00 95.88 102 ASP A CA 1
ATOM 808 C C . ASP A 1 102 ? -12.255 -18.674 6.742 1.00 95.88 102 ASP A C 1
ATOM 810 O O . ASP A 1 102 ? -11.709 -19.774 6.845 1.00 95.88 102 ASP A O 1
ATOM 814 N N . THR A 1 103 ? -11.537 -17.548 6.718 1.00 94.38 103 THR A N 1
ATOM 815 C CA . THR A 1 103 ? -10.091 -17.535 6.937 1.00 94.38 103 THR A CA 1
ATOM 816 C C . THR A 1 103 ? -9.824 -17.575 8.435 1.00 94.38 103 THR A C 1
ATOM 818 O O . THR A 1 103 ? -9.840 -16.539 9.090 1.00 94.38 103 THR A O 1
ATOM 821 N N . ALA A 1 104 ? -9.535 -18.764 8.969 1.00 93.50 104 ALA A N 1
ATOM 822 C CA . ALA A 1 104 ? -9.365 -18.991 10.409 1.00 93.50 104 ALA A CA 1
ATOM 823 C C . ALA A 1 104 ? -8.417 -17.991 11.102 1.00 93.50 104 ALA A C 1
ATOM 825 O O . ALA A 1 104 ? -8.662 -17.599 12.239 1.00 93.50 104 ALA A O 1
ATOM 826 N N . GLY A 1 105 ? -7.363 -17.546 10.408 1.00 95.25 105 GLY A N 1
ATOM 827 C CA . GLY A 1 105 ? -6.414 -16.558 10.926 1.00 95.25 105 GLY A CA 1
ATOM 828 C C . GLY A 1 105 ? -7.027 -15.194 11.264 1.00 95.25 105 GLY A C 1
ATOM 829 O O . GLY A 1 105 ? -6.502 -14.516 12.135 1.00 95.25 105 GLY A O 1
ATOM 830 N N . TRP A 1 106 ? -8.151 -14.822 10.636 1.00 98.00 106 TRP A N 1
ATOM 831 C CA . TRP A 1 106 ? -8.820 -13.524 10.808 1.00 98.00 106 TRP A CA 1
ATOM 832 C C . TRP A 1 106 ? -9.716 -13.449 12.052 1.00 98.00 106 TRP A C 1
ATOM 834 O O . TRP A 1 106 ? -10.135 -12.353 12.421 1.00 98.00 106 TRP A O 1
ATOM 844 N N . ASN A 1 107 ? -10.038 -14.586 12.674 1.00 98.12 107 ASN A N 1
ATOM 845 C CA . ASN A 1 107 ? -11.017 -14.690 13.763 1.00 98.12 107 ASN A CA 1
ATOM 846 C C . ASN A 1 107 ? -10.362 -14.476 15.137 1.00 98.12 107 ASN A C 1
ATOM 848 O O . ASN A 1 107 ? -10.423 -15.345 16.009 1.00 98.12 107 ASN A O 1
ATOM 852 N N . ARG A 1 108 ? -9.643 -13.360 15.295 1.00 98.38 108 ARG A N 1
ATOM 853 C CA . ARG A 1 108 ? -8.940 -12.972 16.528 1.00 98.38 108 ARG A CA 1
ATOM 854 C C . ARG A 1 108 ? -8.493 -11.519 16.477 1.00 98.38 108 ARG A C 1
ATOM 856 O O . ARG A 1 108 ? -8.419 -10.933 15.404 1.00 98.38 108 ARG A O 1
ATOM 863 N N . ASP A 1 109 ? -8.110 -10.966 17.618 1.00 98.56 109 ASP A N 1
ATOM 864 C CA . ASP A 1 109 ? -7.500 -9.639 17.678 1.00 98.56 109 ASP A CA 1
ATOM 865 C C . ASP A 1 109 ? -6.207 -9.579 16.858 1.00 98.56 109 ASP A C 1
ATOM 867 O O . ASP A 1 109 ? -5.408 -10.524 16.836 1.00 98.56 109 ASP A O 1
ATOM 871 N N . HIS A 1 110 ? -5.970 -8.434 16.222 1.00 98.50 110 HIS A N 1
ATOM 872 C CA . HIS A 1 110 ? -4.800 -8.238 15.376 1.00 98.50 110 HIS A CA 1
ATOM 873 C C . HIS A 1 110 ? -4.097 -6.915 15.653 1.00 98.50 110 HIS A C 1
ATOM 875 O O . HIS A 1 110 ? -4.728 -5.869 15.768 1.00 98.50 110 HIS A O 1
ATOM 881 N N . THR A 1 111 ? -2.766 -6.961 15.700 1.00 98.31 111 THR A N 1
ATOM 882 C CA . THR A 1 111 ? -1.894 -5.798 15.474 1.00 98.31 111 THR A CA 1
ATOM 883 C C . THR A 1 111 ? -1.679 -5.574 13.978 1.00 98.31 111 THR A C 1
ATOM 885 O O . THR A 1 111 ? -1.918 -6.487 13.177 1.00 98.31 111 THR A O 1
ATOM 888 N N . LEU A 1 112 ? -1.135 -4.418 13.592 1.00 97.56 112 LEU A N 1
ATOM 889 C CA . LEU A 1 112 ? -0.769 -4.110 12.211 1.00 97.56 112 LEU A CA 1
ATOM 890 C C . LEU A 1 112 ? 0.133 -5.193 11.598 1.00 97.56 112 LEU A C 1
ATOM 892 O O . LEU A 1 112 ? -0.096 -5.611 10.459 1.00 97.56 112 LEU A O 1
ATOM 896 N N . ALA A 1 113 ? 1.132 -5.683 12.336 1.00 95.81 113 ALA A N 1
ATOM 897 C CA . ALA A 1 113 ? 2.044 -6.717 11.855 1.00 95.81 113 ALA A CA 1
ATOM 898 C C . ALA A 1 113 ? 1.323 -8.044 11.579 1.00 95.81 113 ALA A C 1
ATOM 900 O O . ALA A 1 113 ? 1.539 -8.659 10.528 1.00 95.81 113 ALA A O 1
ATOM 901 N N . SER A 1 114 ? 0.456 -8.488 12.495 1.00 97.50 114 SER A N 1
ATOM 902 C CA . SER A 1 114 ? -0.314 -9.725 12.307 1.00 97.50 114 SER A CA 1
ATOM 903 C C . SER A 1 114 ? -1.351 -9.588 11.183 1.00 97.50 114 SER A C 1
ATOM 905 O O . SER A 1 114 ? -1.414 -10.452 10.308 1.00 97.50 114 SER A O 1
ATOM 907 N N . ALA A 1 115 ? -2.058 -8.454 11.118 1.00 97.94 115 ALA A N 1
ATOM 908 C CA . ALA A 1 115 ? -3.024 -8.150 10.070 1.00 97.94 115 ALA A CA 1
ATOM 909 C C . ALA A 1 115 ? -2.375 -8.093 8.683 1.00 97.94 115 ALA A C 1
ATOM 911 O O . ALA A 1 115 ? -2.933 -8.595 7.708 1.00 97.94 115 ALA A O 1
ATOM 912 N N . THR A 1 116 ? -1.177 -7.513 8.579 1.00 95.56 116 THR A N 1
ATOM 913 C CA . THR A 1 116 ? -0.418 -7.460 7.323 1.00 95.56 116 THR A CA 1
ATOM 914 C C . THR A 1 116 ? 0.013 -8.857 6.886 1.00 95.56 116 THR A C 1
ATOM 916 O O . THR A 1 116 ? -0.188 -9.224 5.727 1.00 95.56 116 THR A O 1
ATOM 919 N N . ARG A 1 117 ? 0.568 -9.656 7.810 1.00 95.12 117 ARG A N 1
ATOM 920 C CA . ARG A 1 117 ? 1.052 -11.018 7.535 1.00 95.12 117 ARG A CA 1
ATOM 921 C C . ARG A 1 117 ? -0.058 -11.938 7.041 1.00 95.12 117 ARG A C 1
ATOM 923 O O . ARG A 1 117 ? 0.159 -12.703 6.108 1.00 95.12 117 ARG A O 1
ATOM 930 N N . GLU A 1 118 ? -1.226 -11.857 7.664 1.00 95.81 118 GLU A N 1
ATOM 931 C CA . GLU A 1 118 ? -2.376 -12.720 7.367 1.00 95.81 118 GLU A CA 1
ATOM 932 C C . GLU A 1 118 ? -3.368 -12.067 6.395 1.00 95.81 118 GLU A C 1
ATOM 934 O O . GLU A 1 118 ? -4.411 -12.628 6.060 1.00 95.81 118 GLU A O 1
ATOM 939 N N . SER A 1 119 ? -3.019 -10.879 5.894 1.00 96.50 119 SER A N 1
ATOM 940 C CA . SER A 1 119 ? -3.822 -10.091 4.965 1.00 96.50 119 SER A CA 1
ATOM 941 C C . SER A 1 119 ? -5.262 -9.838 5.439 1.00 96.50 119 SER A C 1
ATOM 943 O O . SER A 1 119 ? -6.177 -9.778 4.618 1.00 96.50 119 SER A O 1
ATOM 945 N N . VAL A 1 120 ? -5.449 -9.635 6.743 1.00 98.06 120 VAL A N 1
ATOM 946 C CA . VAL A 1 120 ? -6.744 -9.512 7.434 1.00 98.06 120 VAL A CA 1
ATOM 947 C C . VAL A 1 120 ? -7.514 -8.297 6.934 1.00 98.06 120 VAL A C 1
ATOM 949 O O . VAL A 1 120 ? -7.182 -7.169 7.279 1.00 98.06 120 VAL A O 1
ATOM 952 N N . VA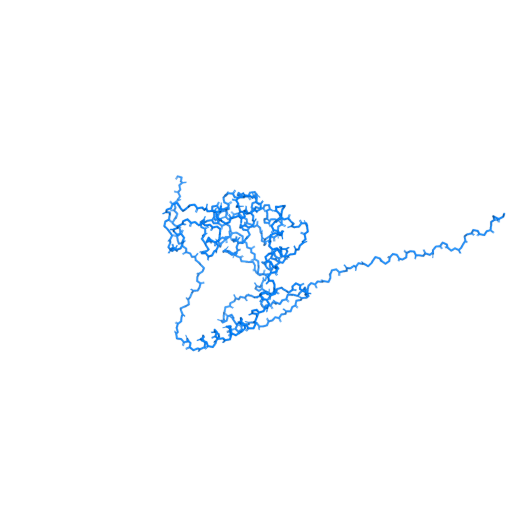L A 1 121 ? -8.520 -8.489 6.079 1.00 98.25 121 VAL A N 1
ATOM 953 C CA . VAL A 1 121 ? -9.179 -7.362 5.390 1.00 98.25 121 VAL A CA 1
ATOM 954 C C . VAL A 1 121 ? -9.923 -6.448 6.362 1.00 98.25 121 VAL A C 1
ATOM 956 O O . VAL A 1 121 ? -9.767 -5.229 6.253 1.00 98.25 121 VAL A O 1
ATOM 959 N N . TRP A 1 122 ? -10.642 -7.005 7.338 1.00 98.50 122 TRP A N 1
ATOM 960 C CA . TRP A 1 122 ? -11.446 -6.219 8.278 1.00 98.50 122 TRP A CA 1
ATOM 961 C C . TRP A 1 122 ? -10.608 -5.213 9.079 1.00 98.50 122 TRP A C 1
ATOM 963 O O . TRP A 1 122 ? -11.045 -4.083 9.300 1.00 98.50 122 TRP A O 1
ATOM 973 N N . TYR A 1 123 ? -9.359 -5.558 9.419 1.00 98.69 123 TYR A N 1
ATOM 974 C CA . TYR A 1 123 ? -8.436 -4.656 10.115 1.00 98.69 123 TYR A CA 1
ATOM 975 C C . TYR A 1 123 ? -8.150 -3.410 9.265 1.00 98.69 123 TYR A C 1
ATOM 977 O O . TYR A 1 123 ? -8.223 -2.277 9.736 1.00 98.69 123 TYR A O 1
ATOM 985 N N . PHE A 1 124 ? -7.884 -3.600 7.970 1.00 98.69 124 PHE A N 1
ATOM 986 C CA . PHE A 1 124 ? -7.601 -2.495 7.049 1.00 98.69 124 PHE A CA 1
ATOM 987 C C . PHE A 1 124 ? -8.848 -1.694 6.668 1.00 98.69 124 PHE A C 1
ATOM 989 O O . PHE A 1 124 ? -8.737 -0.515 6.331 1.00 98.69 124 PHE A O 1
ATOM 996 N N . GLN A 1 125 ? -10.034 -2.295 6.757 1.00 98.75 125 GLN A N 1
ATOM 997 C CA . GLN A 1 125 ? -11.300 -1.575 6.641 1.00 98.75 125 GLN A CA 1
ATOM 998 C C . GLN A 1 125 ? -11.571 -0.709 7.873 1.00 98.75 125 GLN A C 1
ATOM 1000 O O . GLN A 1 125 ? -12.009 0.432 7.730 1.00 98.75 125 GLN A O 1
ATOM 1005 N N . ALA A 1 126 ? -11.295 -1.216 9.078 1.00 98.56 126 ALA A N 1
ATOM 1006 C CA . ALA A 1 126 ? -11.365 -0.432 10.308 1.00 98.56 126 ALA A CA 1
ATOM 1007 C C . ALA A 1 126 ? -10.350 0.720 10.284 1.00 98.56 126 ALA A C 1
ATOM 1009 O O . ALA A 1 126 ? -10.697 1.859 10.596 1.00 98.56 126 ALA A O 1
ATOM 1010 N N . LEU A 1 127 ? -9.126 0.454 9.820 1.00 98.62 127 LEU A N 1
ATOM 1011 C CA . LEU A 1 127 ? -8.105 1.477 9.613 1.00 98.62 127 LEU A CA 1
ATOM 1012 C C . LEU A 1 127 ? -8.565 2.562 8.628 1.00 98.62 127 LEU A C 1
ATOM 1014 O O . LEU A 1 127 ? -8.504 3.742 8.960 1.00 98.62 127 LEU A O 1
ATOM 1018 N N . ALA A 1 128 ? -9.087 2.181 7.457 1.00 98.62 128 ALA A N 1
ATOM 1019 C CA . ALA A 1 128 ? -9.582 3.137 6.465 1.00 98.62 128 ALA A CA 1
ATOM 1020 C C . ALA A 1 128 ? -10.717 4.016 7.021 1.00 98.62 128 ALA A C 1
ATOM 1022 O O . ALA A 1 128 ? -10.731 5.221 6.776 1.00 98.62 128 ALA A O 1
ATOM 1023 N N . ARG A 1 129 ? -11.621 3.445 7.833 1.00 98.62 129 ARG A N 1
ATOM 1024 C CA . ARG A 1 129 ? -12.662 4.204 8.551 1.00 98.62 129 ARG A CA 1
ATOM 1025 C C . ARG A 1 129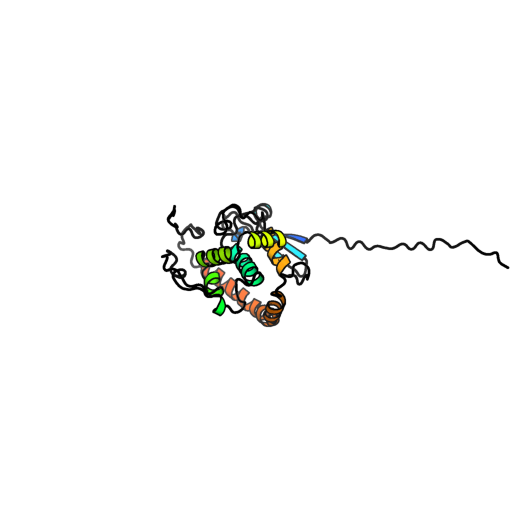 ? -12.067 5.217 9.527 1.00 98.62 129 ARG A C 1
ATOM 1027 O O . ARG A 1 129 ? -12.477 6.371 9.512 1.00 98.62 129 ARG A O 1
ATOM 1034 N N . ARG A 1 130 ? -11.085 4.810 10.339 1.00 98.44 130 ARG A N 1
ATOM 1035 C CA . ARG A 1 130 ? -10.405 5.702 11.296 1.00 98.44 130 ARG A CA 1
ATOM 1036 C C . ARG A 1 130 ? -9.600 6.806 10.598 1.00 98.44 130 ARG A C 1
ATOM 1038 O O . ARG A 1 130 ? -9.508 7.907 11.131 1.00 98.44 130 ARG A O 1
ATOM 1045 N N . ILE A 1 131 ? -9.040 6.540 9.415 1.00 98.25 131 ILE A N 1
ATOM 1046 C CA . ILE A 1 131 ? -8.390 7.551 8.563 1.00 98.25 131 ILE A CA 1
ATOM 1047 C C . ILE A 1 131 ? -9.435 8.523 7.993 1.00 98.25 131 ILE A C 1
ATOM 1049 O O . ILE A 1 131 ? -9.242 9.734 8.072 1.00 98.25 131 ILE A O 1
ATOM 1053 N N . GLY A 1 132 ? -10.556 8.024 7.478 1.00 98.50 132 GLY A N 1
ATOM 1054 C CA . GLY A 1 132 ? -11.596 8.847 6.859 1.00 98.50 132 GLY A CA 1
ATOM 1055 C C . GLY A 1 132 ? -11.306 9.189 5.392 1.00 98.50 132 GLY A C 1
ATOM 1056 O O . GLY A 1 132 ? -10.160 9.173 4.938 1.00 98.50 132 GLY A O 1
ATOM 1057 N N . ALA A 1 133 ? -12.364 9.488 4.633 1.00 98.31 133 ALA A N 1
ATOM 1058 C CA . ALA A 1 133 ? -12.292 9.640 3.178 1.00 98.31 133 ALA A CA 1
ATOM 1059 C C . ALA A 1 133 ? -11.452 10.840 2.722 1.00 98.31 133 ALA A C 1
ATOM 1061 O O . ALA A 1 133 ? -10.653 10.697 1.804 1.00 98.31 133 ALA A O 1
ATOM 1062 N N . GLU A 1 134 ? -11.579 11.989 3.389 1.00 98.06 134 GLU A N 1
ATOM 1063 C CA . GLU A 1 134 ? -10.847 13.211 3.032 1.00 98.06 134 GLU A CA 1
ATOM 1064 C C . GLU A 1 134 ? -9.329 13.009 3.122 1.00 98.06 134 GLU A C 1
ATOM 1066 O O . GLU A 1 134 ? -8.607 13.226 2.150 1.00 98.06 134 GLU A O 1
ATOM 1071 N N . ARG A 1 135 ? -8.841 12.502 4.264 1.00 97.06 135 ARG A N 1
ATOM 1072 C CA . ARG A 1 135 ? -7.413 12.210 4.450 1.00 97.06 135 ARG A CA 1
ATOM 1073 C C . ARG A 1 135 ? -6.943 11.106 3.505 1.00 97.06 135 ARG A C 1
ATOM 1075 O O . ARG A 1 135 ? -5.851 11.213 2.959 1.00 97.06 135 ARG A O 1
ATOM 1082 N N . MET A 1 136 ? -7.754 10.069 3.280 1.00 98.31 136 MET A N 1
ATOM 1083 C CA . MET A 1 136 ? -7.420 9.012 2.322 1.00 98.31 136 MET A CA 1
ATOM 1084 C C . MET A 1 136 ? -7.213 9.584 0.912 1.00 98.31 136 MET A C 1
ATOM 1086 O O . MET A 1 136 ? -6.175 9.326 0.306 1.00 98.31 136 MET A O 1
ATOM 1090 N N . GLN A 1 137 ? -8.154 10.398 0.421 1.00 98.38 137 GLN A N 1
ATOM 1091 C CA . GLN A 1 137 ? -8.064 11.030 -0.896 1.00 98.38 137 GLN A CA 1
ATOM 1092 C C . GLN A 1 137 ? -6.840 11.947 -0.992 1.00 98.38 137 GLN A C 1
ATOM 1094 O O . GLN A 1 137 ? -6.041 11.793 -1.913 1.00 98.38 137 GLN A O 1
ATOM 1099 N N . LEU A 1 138 ? -6.633 12.813 0.010 1.00 95.81 138 LEU A N 1
ATOM 1100 C CA . LEU A 1 138 ? -5.485 13.721 0.084 1.00 95.81 138 LEU A CA 1
ATOM 1101 C C . LEU A 1 138 ? -4.154 12.983 -0.122 1.00 95.81 138 LEU A C 1
ATOM 1103 O O . LEU A 1 138 ? -3.306 13.427 -0.896 1.00 95.81 138 LEU A O 1
ATOM 1107 N N . TYR A 1 139 ? -3.956 11.852 0.560 1.00 94.19 139 TYR A N 1
ATOM 1108 C CA . TYR A 1 139 ? -2.708 11.100 0.439 1.00 94.19 139 TYR A CA 1
ATOM 1109 C C . TYR A 1 139 ? -2.584 10.337 -0.879 1.00 94.19 139 TYR A C 1
ATOM 1111 O O . TYR A 1 139 ? -1.478 10.282 -1.416 1.00 94.19 139 TYR A O 1
ATOM 1119 N N . LEU A 1 140 ? -3.675 9.787 -1.430 1.00 95.50 140 LEU A N 1
ATOM 1120 C CA . LEU A 1 140 ? -3.649 9.175 -2.767 1.00 95.50 140 LEU A CA 1
ATOM 1121 C C . LEU A 1 140 ? -3.277 10.200 -3.841 1.00 95.50 140 LEU A C 1
ATOM 1123 O O . LEU A 1 140 ? -2.476 9.888 -4.726 1.00 95.50 140 LEU A O 1
ATOM 1127 N N . ASP A 1 141 ? -3.800 11.421 -3.725 1.00 94.19 141 ASP A N 1
ATOM 1128 C CA . ASP A 1 141 ? -3.477 12.531 -4.616 1.00 94.19 141 ASP A CA 1
ATOM 1129 C C . ASP A 1 141 ? -2.018 12.959 -4.471 1.00 94.19 141 ASP A C 1
ATOM 1131 O O . ASP A 1 141 ? -1.308 13.064 -5.473 1.00 94.19 141 ASP A O 1
ATOM 1135 N N . ARG A 1 142 ? -1.540 13.113 -3.229 1.00 88.12 142 ARG A N 1
ATOM 1136 C CA . ARG A 1 142 ? -0.164 13.534 -2.927 1.00 88.12 142 ARG A CA 1
ATOM 1137 C C . ARG A 1 142 ? 0.889 12.568 -3.469 1.00 88.12 142 ARG A C 1
ATOM 1139 O O . ARG A 1 142 ? 1.911 13.021 -3.975 1.00 88.12 142 ARG A O 1
ATOM 1146 N N . ILE A 1 143 ? 0.663 11.256 -3.366 1.00 87.75 143 ILE A N 1
ATOM 1147 C CA . ILE A 1 143 ? 1.615 10.244 -3.866 1.00 87.75 143 ILE A CA 1
ATOM 1148 C C . ILE A 1 143 ? 1.352 9.842 -5.320 1.00 87.75 143 ILE A C 1
ATOM 1150 O O . ILE A 1 143 ? 2.096 9.041 -5.882 1.00 87.75 143 ILE A O 1
ATOM 1154 N N . GLY A 1 144 ? 0.276 10.353 -5.918 1.00 92.38 144 GLY A N 1
ATOM 1155 C CA . GLY A 1 144 ? -0.118 10.030 -7.277 1.00 92.38 144 GLY A CA 1
ATOM 1156 C C . GLY A 1 144 ? -0.499 8.562 -7.493 1.00 92.38 144 GLY A C 1
ATOM 1157 O O . GLY A 1 144 ? -0.131 7.993 -8.517 1.00 92.38 144 GLY A O 1
ATOM 1158 N N . TYR A 1 145 ? -1.227 7.939 -6.560 1.00 96.25 145 TYR A N 1
ATOM 1159 C CA . TYR A 1 145 ? -1.498 6.495 -6.582 1.00 96.25 145 TYR A CA 1
ATOM 1160 C C . TYR A 1 145 ? -2.475 6.073 -7.695 1.00 96.25 145 TYR A C 1
ATOM 1162 O O . TYR A 1 145 ? -3.695 6.099 -7.513 1.00 96.25 145 TYR A O 1
ATOM 1170 N N . GLY A 1 146 ? -1.948 5.637 -8.841 1.00 97.94 146 GLY A N 1
ATOM 1171 C CA . GLY A 1 146 ? -2.756 5.106 -9.942 1.00 97.94 146 GLY A CA 1
ATOM 1172 C C . GLY A 1 146 ? -3.838 6.088 -10.403 1.00 97.94 146 GLY A C 1
ATOM 1173 O O . GLY A 1 146 ? -3.555 7.256 -10.678 1.00 97.94 146 GLY A O 1
ATOM 1174 N N . ASN A 1 147 ? -5.091 5.626 -10.476 1.00 98.62 147 ASN A N 1
ATOM 1175 C CA . ASN A 1 147 ? -6.244 6.467 -10.826 1.00 98.62 147 ASN A CA 1
ATOM 1176 C C . ASN A 1 147 ? -6.846 7.266 -9.650 1.00 98.62 147 ASN A C 1
ATOM 1178 O O . ASN A 1 147 ? -7.715 8.093 -9.904 1.00 98.62 147 ASN A O 1
ATOM 1182 N N . ARG A 1 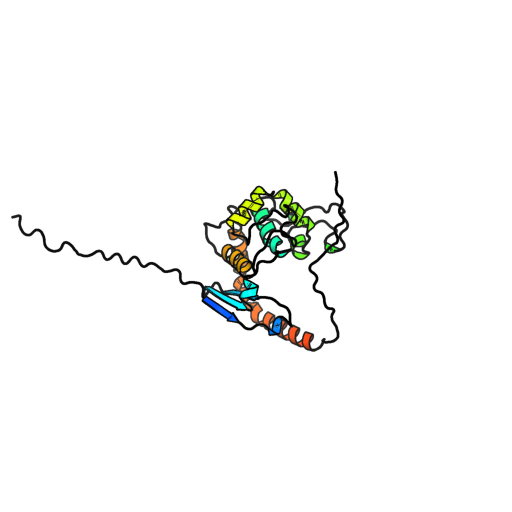148 ? -6.395 7.038 -8.404 1.00 98.38 148 ARG A N 1
ATOM 1183 C CA . ARG A 1 148 ? -6.808 7.769 -7.181 1.00 98.38 148 ARG A CA 1
ATOM 1184 C C . ARG A 1 148 ? -8.315 7.741 -6.900 1.00 98.38 148 ARG A C 1
ATOM 1186 O O . ARG A 1 148 ? -8.836 8.613 -6.213 1.00 98.38 148 ARG A O 1
ATOM 1193 N N . ASP A 1 149 ? -9.013 6.743 -7.432 1.00 98.69 149 ASP A N 1
ATOM 1194 C CA . ASP A 1 149 ? -10.470 6.680 -7.394 1.00 98.69 149 ASP A CA 1
ATOM 1195 C C . ASP A 1 149 ? -10.973 5.877 -6.184 1.00 98.69 149 ASP A C 1
ATOM 1197 O O . ASP A 1 149 ? -10.928 4.642 -6.175 1.00 98.69 149 ASP A O 1
ATOM 1201 N N . ILE A 1 150 ? -11.494 6.574 -5.168 1.00 98.62 150 ILE A N 1
ATOM 1202 C CA . ILE A 1 150 ? -12.114 5.957 -3.982 1.00 98.62 150 ILE A CA 1
ATOM 1203 C C . ILE A 1 150 ? -13.647 5.857 -4.054 1.00 98.62 150 ILE A C 1
ATOM 1205 O O . ILE A 1 150 ? -14.278 5.481 -3.062 1.00 98.62 150 ILE A O 1
ATOM 1209 N N . SER A 1 151 ? -14.263 6.166 -5.203 1.00 98.56 151 SER A N 1
ATOM 1210 C CA . SER A 1 151 ? -15.729 6.205 -5.368 1.00 98.56 151 SER A CA 1
ATOM 1211 C C . SER A 1 151 ? -16.424 4.869 -5.082 1.00 98.56 151 SER A C 1
ATOM 1213 O O . SER A 1 151 ? -17.593 4.844 -4.706 1.00 98.56 151 SER A O 1
ATOM 1215 N N . GLY A 1 152 ? -15.692 3.753 -5.153 1.00 97.88 152 GLY A N 1
ATOM 1216 C CA . GLY A 1 152 ? -16.152 2.416 -4.780 1.00 97.88 152 GLY A CA 1
ATOM 1217 C C . GLY A 1 152 ? -16.401 2.196 -3.280 1.00 97.88 152 GLY A C 1
ATOM 1218 O O . GLY A 1 152 ? -16.687 1.066 -2.879 1.00 97.88 152 GLY A O 1
ATOM 1219 N N . GLY A 1 153 ? -16.276 3.240 -2.456 1.00 98.19 153 GLY A N 1
ATOM 1220 C CA . GLY A 1 153 ? -16.578 3.250 -1.025 1.00 98.19 153 GLY A CA 1
ATOM 1221 C C . GLY A 1 153 ? -15.337 3.087 -0.147 1.00 98.19 153 GLY A C 1
ATOM 1222 O O . GLY A 1 153 ? -14.476 2.250 -0.421 1.00 98.19 153 GLY A O 1
ATOM 1223 N N . LEU A 1 154 ? -15.267 3.853 0.952 1.00 98.12 154 LEU A N 1
ATOM 1224 C CA . LEU A 1 154 ? -14.080 4.007 1.814 1.00 98.12 154 LEU A CA 1
ATOM 1225 C C . LEU A 1 154 ? -13.485 2.692 2.340 1.00 98.12 154 LEU A C 1
ATOM 1227 O O . LEU A 1 154 ? -12.307 2.659 2.659 1.00 98.12 154 LEU A O 1
ATOM 1231 N N . THR A 1 155 ? -14.260 1.615 2.452 1.00 98.12 155 THR A N 1
ATOM 1232 C CA . THR A 1 155 ? -13.794 0.305 2.947 1.00 98.12 155 THR A CA 1
ATOM 1233 C C . THR A 1 155 ? -13.645 -0.750 1.847 1.00 98.12 155 THR A C 1
ATOM 1235 O O . THR A 1 155 ? -13.344 -1.910 2.136 1.00 98.12 155 THR A O 1
ATOM 1238 N N . ARG A 1 156 ? -13.895 -0.386 0.582 1.00 98.00 156 ARG A N 1
ATOM 1239 C CA . ARG A 1 156 ? -14.001 -1.335 -0.537 1.00 98.00 156 ARG A CA 1
ATOM 1240 C C . ARG A 1 156 ? -13.305 -0.889 -1.818 1.00 98.00 156 ARG A C 1
ATOM 1242 O O . ARG A 1 156 ? -13.060 -1.746 -2.661 1.00 98.00 156 ARG A O 1
ATOM 1249 N N . PHE A 1 157 ? -12.940 0.386 -1.976 1.00 98.56 157 PHE A N 1
ATOM 1250 C CA . PHE A 1 157 ? -12.385 0.924 -3.228 1.00 98.56 157 PHE A CA 1
ATOM 1251 C C . PHE A 1 157 ? -11.160 0.159 -3.766 1.00 98.56 157 PHE A C 1
ATOM 1253 O O . PHE A 1 157 ? -10.966 0.090 -4.976 1.00 98.56 157 PHE A O 1
ATOM 1260 N N . TRP A 1 158 ? -10.361 -0.477 -2.903 1.00 98.50 158 TRP A N 1
ATOM 1261 C CA . TRP A 1 158 ? -9.186 -1.269 -3.298 1.00 98.50 158 TRP A CA 1
ATOM 1262 C C . TRP A 1 158 ? -9.467 -2.764 -3.517 1.00 98.50 158 TRP A C 1
ATOM 1264 O O . TRP A 1 158 ? -8.567 -3.496 -3.921 1.00 98.50 158 TRP A O 1
ATOM 1274 N N . LEU A 1 159 ? -10.677 -3.247 -3.226 1.00 97.69 159 LEU A N 1
ATOM 1275 C CA . LEU A 1 159 ? -11.054 -4.662 -3.282 1.00 97.69 159 LEU A CA 1
ATOM 1276 C C . LEU A 1 159 ? -11.814 -4.962 -4.577 1.00 97.69 159 LEU A C 1
ATOM 1278 O O . LEU A 1 159 ? -13.040 -5.030 -4.576 1.00 97.69 159 LEU A O 1
ATOM 1282 N N . ARG A 1 160 ? -11.082 -5.133 -5.689 1.00 97.56 160 ARG A N 1
ATOM 1283 C CA . ARG A 1 160 ? -11.665 -5.358 -7.031 1.00 97.56 160 ARG A CA 1
ATOM 1284 C C . ARG A 1 160 ? -12.726 -4.305 -7.393 1.00 97.56 160 ARG A C 1
ATOM 1286 O O . ARG A 1 160 ? -13.755 -4.632 -7.975 1.00 97.56 160 ARG A O 1
ATOM 1293 N N . SER A 1 161 ? -12.463 -3.056 -7.021 1.00 98.31 161 SER A N 1
ATOM 1294 C CA . SER A 1 161 ? -13.395 -1.933 -7.133 1.00 98.31 161 SER A CA 1
ATOM 1295 C C . SER A 1 161 ? -12.751 -0.775 -7.917 1.00 98.31 161 SER A C 1
ATOM 1297 O O . SER A 1 161 ? -11.948 -1.024 -8.820 1.00 98.31 161 SER A O 1
ATOM 1299 N N . SER A 1 162 ? -13.127 0.466 -7.609 1.00 98.62 162 SER A N 1
ATOM 1300 C CA . SER A 1 162 ? -12.789 1.685 -8.351 1.00 98.62 162 SER A CA 1
ATOM 1301 C C . SER A 1 162 ? -11.291 1.991 -8.435 1.00 98.62 162 SER A C 1
ATOM 1303 O O . SER A 1 162 ? -10.811 2.430 -9.481 1.00 98.62 162 SER A O 1
ATOM 1305 N N . LEU A 1 163 ? -10.525 1.731 -7.370 1.00 98.81 163 LEU A N 1
ATOM 1306 C CA . LEU A 1 163 ? -9.102 2.056 -7.339 1.00 98.81 163 LEU A CA 1
ATOM 1307 C C . LEU A 1 163 ? -8.317 1.070 -8.196 1.00 98.81 163 LEU A C 1
ATOM 1309 O O . LEU A 1 163 ? -8.390 -0.148 -7.998 1.00 98.81 163 LEU A O 1
ATOM 1313 N N . GLN A 1 164 ? -7.513 1.610 -9.106 1.00 98.81 164 GLN A N 1
ATOM 1314 C CA . GLN A 1 164 ? -6.667 0.845 -10.006 1.00 98.81 164 GLN A CA 1
ATOM 1315 C C . GLN A 1 164 ? -5.279 1.474 -10.132 1.00 98.81 164 GLN A C 1
ATOM 1317 O O . GLN A 1 164 ? -5.130 2.694 -10.187 1.00 98.81 164 GLN A O 1
ATOM 1322 N N . ILE A 1 165 ? -4.260 0.623 -10.224 1.00 98.62 165 ILE A N 1
ATOM 1323 C CA . ILE A 1 165 ? -2.853 1.003 -10.379 1.00 98.62 165 ILE A CA 1
ATOM 1324 C C . ILE A 1 165 ? -2.135 -0.029 -11.257 1.00 98.62 165 ILE A C 1
ATOM 1326 O O . ILE A 1 165 ? -2.462 -1.219 -11.214 1.00 98.62 165 ILE A O 1
ATOM 1330 N N . SER A 1 166 ? -1.202 0.408 -12.101 1.00 98.62 166 SER A N 1
ATOM 1331 C CA . SER A 1 166 ? -0.410 -0.477 -12.962 1.00 98.62 166 SER A CA 1
ATOM 1332 C C . SER A 1 166 ? 0.810 -1.047 -12.228 1.00 98.62 166 SER A C 1
ATOM 1334 O O . SER A 1 166 ? 1.176 -0.586 -11.144 1.00 98.62 166 SER A O 1
ATOM 1336 N N . ALA A 1 167 ? 1.463 -2.063 -12.800 1.00 98.06 167 ALA A N 1
ATOM 1337 C CA . ALA A 1 167 ? 2.691 -2.611 -12.219 1.00 98.06 167 ALA A CA 1
ATOM 1338 C C . ALA A 1 167 ? 3.837 -1.586 -12.250 1.00 98.06 167 ALA A C 1
ATOM 1340 O O . ALA A 1 167 ? 4.605 -1.501 -11.291 1.00 98.06 167 ALA A O 1
ATOM 1341 N N . MET A 1 168 ? 3.913 -0.786 -13.320 1.00 97.94 168 MET A N 1
ATOM 1342 C CA . MET A 1 168 ? 4.844 0.342 -13.415 1.00 97.94 168 MET A CA 1
ATOM 1343 C C . MET A 1 168 ? 4.587 1.362 -12.308 1.00 97.94 168 MET A C 1
ATOM 1345 O O . MET A 1 168 ? 5.494 1.686 -11.546 1.00 97.94 168 MET A O 1
ATOM 1349 N N . GLU A 1 169 ? 3.332 1.779 -12.141 1.00 97.62 169 GLU A N 1
ATOM 1350 C CA . GLU A 1 169 ? 2.956 2.761 -11.124 1.00 97.62 169 GLU A CA 1
ATOM 1351 C C . GLU A 1 169 ? 3.201 2.243 -9.700 1.00 97.62 169 GLU A C 1
ATOM 1353 O O . GLU A 1 169 ? 3.648 3.007 -8.851 1.00 97.62 169 GLU A O 1
ATOM 1358 N N . GLN A 1 170 ? 2.982 0.951 -9.414 1.00 97.44 170 GLN A N 1
ATOM 1359 C CA . GLN A 1 170 ? 3.338 0.397 -8.099 1.00 97.44 170 GLN A CA 1
ATOM 1360 C C . GLN A 1 170 ? 4.839 0.531 -7.811 1.00 97.44 170 GLN A C 1
ATOM 1362 O O . GLN A 1 170 ? 5.217 0.901 -6.698 1.00 97.44 170 GLN A O 1
ATOM 1367 N N . VAL A 1 171 ? 5.697 0.264 -8.801 1.00 96.38 171 VAL A N 1
ATOM 1368 C CA . VAL A 1 171 ? 7.148 0.440 -8.655 1.00 96.38 171 VAL A CA 1
ATOM 1369 C C . VAL A 1 171 ? 7.513 1.915 -8.512 1.00 96.38 171 VAL A C 1
ATOM 1371 O O . VAL A 1 171 ? 8.338 2.242 -7.661 1.00 96.38 171 VAL A O 1
ATOM 1374 N N . ASP A 1 172 ? 6.881 2.810 -9.267 1.00 93.31 172 ASP A N 1
ATOM 1375 C CA . ASP A 1 172 ? 7.156 4.249 -9.208 1.00 93.31 172 ASP A CA 1
ATOM 1376 C C . ASP A 1 172 ? 6.750 4.872 -7.875 1.00 93.31 172 ASP A C 1
ATOM 1378 O O . ASP A 1 172 ? 7.507 5.661 -7.303 1.00 93.31 172 ASP A O 1
ATOM 1382 N N . VAL A 1 173 ? 5.607 4.470 -7.320 1.00 90.75 173 VAL A N 1
ATOM 1383 C CA . VAL A 1 173 ? 5.190 4.920 -5.990 1.00 90.75 173 VAL A CA 1
ATOM 1384 C C . VAL A 1 173 ? 6.179 4.415 -4.925 1.00 90.75 173 VAL A C 1
ATOM 1386 O O . VAL A 1 173 ? 6.609 5.187 -4.065 1.00 90.75 173 VAL A O 1
ATOM 1389 N N . LEU A 1 174 ? 6.619 3.151 -4.998 1.00 89.88 174 LEU A N 1
ATOM 1390 C CA . LEU A 1 174 ? 7.627 2.608 -4.073 1.00 89.88 174 LEU A CA 1
ATOM 1391 C C . LEU A 1 174 ? 9.003 3.277 -4.236 1.00 89.88 174 LEU A C 1
ATOM 1393 O O . LEU A 1 174 ? 9.678 3.544 -3.243 1.00 89.88 174 LEU A O 1
ATOM 1397 N N . LYS A 1 175 ? 9.414 3.578 -5.472 1.00 86.94 175 LYS A N 1
ATOM 1398 C CA . LYS A 1 175 ? 10.642 4.319 -5.802 1.00 86.94 175 LYS A CA 1
ATOM 1399 C C . LYS A 1 175 ? 10.612 5.716 -5.201 1.00 86.94 175 LYS A C 1
ATOM 1401 O O . LYS A 1 175 ? 11.594 6.139 -4.597 1.00 86.94 175 LYS A O 1
ATOM 1406 N N . THR A 1 176 ? 9.493 6.412 -5.365 1.00 78.62 176 THR A N 1
ATOM 1407 C CA . THR A 1 176 ? 9.269 7.753 -4.825 1.00 78.62 176 THR A CA 1
ATOM 1408 C C . THR A 1 176 ? 9.403 7.745 -3.306 1.00 78.62 176 THR A C 1
ATOM 1410 O O . THR A 1 176 ? 10.109 8.574 -2.742 1.00 78.62 176 THR A O 1
ATOM 1413 N N . TRP A 1 177 ? 8.824 6.741 -2.648 1.00 67.81 177 TRP A N 1
ATOM 1414 C CA . TRP A 1 177 ? 8.927 6.573 -1.201 1.00 67.81 177 TRP A CA 1
ATOM 1415 C C . TRP A 1 177 ? 10.331 6.188 -0.707 1.00 67.81 177 TRP A C 1
ATOM 1417 O O . TRP A 1 177 ? 10.755 6.625 0.361 1.00 67.81 177 TRP A O 1
ATOM 1427 N N . ALA A 1 178 ? 11.076 5.385 -1.470 1.00 66.50 178 ALA A N 1
ATOM 1428 C CA . ALA A 1 178 ? 12.428 4.959 -1.103 1.00 66.50 178 ALA A CA 1
ATOM 1429 C C . ALA A 1 178 ? 13.485 6.074 -1.236 1.00 66.50 178 ALA A C 1
ATOM 1431 O O . ALA A 1 178 ? 14.601 5.921 -0.730 1.00 66.50 178 ALA A O 1
ATOM 1432 N N . ARG A 1 179 ? 13.172 7.179 -1.928 1.00 63.53 179 ARG A N 1
ATOM 1433 C CA . ARG A 1 179 ? 14.083 8.317 -2.087 1.00 63.53 179 ARG A CA 1
ATOM 1434 C C . ARG A 1 179 ? 13.974 9.271 -0.886 1.00 63.53 179 ARG A C 1
ATOM 1436 O O . ARG A 1 179 ? 12.869 9.616 -0.481 1.00 63.53 179 ARG A O 1
ATOM 1443 N N . PRO A 1 180 ? 15.100 9.746 -0.327 1.00 50.72 180 PRO A N 1
ATOM 1444 C CA . PRO A 1 180 ? 15.120 10.709 0.775 1.00 50.72 180 PRO A CA 1
ATOM 1445 C C . PRO A 1 180 ? 14.834 12.147 0.294 1.00 50.72 180 PRO A C 1
ATOM 1447 O O . PRO A 1 180 ? 15.589 13.066 0.602 1.00 50.72 180 PRO A O 1
ATOM 1450 N N . ASP A 1 181 ? 13.774 12.347 -0.494 1.00 47.56 181 ASP A N 1
ATOM 1451 C CA . ASP A 1 181 ? 13.356 13.677 -0.948 1.00 47.56 181 ASP A CA 1
ATOM 1452 C C . ASP A 1 181 ? 12.537 14.383 0.156 1.00 47.56 181 ASP A C 1
ATOM 1454 O O . ASP A 1 181 ? 11.508 13.853 0.591 1.00 47.56 181 ASP A O 1
ATOM 1458 N N . PRO A 1 182 ? 12.960 15.568 0.640 1.00 45.88 182 PRO A N 1
ATOM 1459 C CA . PRO A 1 182 ? 12.235 16.320 1.661 1.00 45.88 182 PRO A CA 1
ATOM 1460 C C . PRO A 1 182 ? 10.845 16.823 1.226 1.00 45.88 182 PRO A C 1
ATOM 1462 O O . PRO A 1 182 ? 10.032 17.095 2.107 1.00 45.88 182 PRO A O 1
ATOM 1465 N N . GLY A 1 183 ? 10.529 16.918 -0.074 1.00 42.44 183 GLY A N 1
ATOM 1466 C CA . GLY A 1 183 ? 9.220 17.396 -0.559 1.00 42.44 183 GLY A CA 1
ATOM 1467 C C . GLY A 1 183 ? 8.081 16.369 -0.447 1.00 42.44 183 GLY A C 1
ATOM 1468 O O . GLY A 1 183 ? 6.912 16.726 -0.292 1.00 42.44 183 GLY A O 1
ATOM 1469 N N . ILE A 1 184 ? 8.426 15.078 -0.448 1.00 49.09 184 ILE A N 1
ATOM 1470 C CA . ILE A 1 184 ? 7.499 13.937 -0.288 1.00 49.09 184 ILE A CA 1
ATOM 1471 C C . ILE A 1 184 ? 7.634 13.361 1.129 1.00 49.09 184 ILE A C 1
ATOM 1473 O O . ILE A 1 184 ? 7.295 12.216 1.429 1.00 49.09 184 ILE A O 1
ATOM 1477 N N . ARG A 1 185 ? 8.155 14.170 2.052 1.00 49.59 185 ARG A N 1
ATOM 1478 C CA . ARG A 1 185 ? 8.208 13.809 3.454 1.00 49.59 185 ARG A CA 1
ATOM 1479 C C . ARG A 1 185 ? 6.792 13.906 4.006 1.00 49.59 185 ARG A C 1
ATOM 1481 O O . ARG A 1 185 ? 6.273 14.990 4.250 1.00 49.59 185 ARG A O 1
ATOM 1488 N N . MET A 1 186 ? 6.183 12.738 4.163 1.00 51.97 186 MET A N 1
ATOM 1489 C CA . MET A 1 186 ? 5.124 12.508 5.135 1.00 51.97 186 MET A CA 1
ATOM 1490 C C . MET A 1 186 ? 5.665 13.088 6.464 1.00 51.97 186 MET A C 1
ATOM 1492 O O . MET A 1 186 ? 6.749 12.703 6.930 1.00 51.97 186 MET A O 1
ATOM 1496 N N . GLU A 1 187 ? 5.032 14.172 6.912 1.00 48.91 187 GLU A N 1
ATOM 1497 C CA . GLU A 1 187 ? 5.498 15.167 7.887 1.00 48.91 187 GLU A CA 1
ATOM 1498 C C . GLU A 1 187 ? 5.967 14.545 9.210 1.00 48.91 187 GLU A C 1
ATOM 1500 O O . GLU A 1 187 ? 6.894 15.059 9.841 1.00 48.91 187 GLU A O 1
ATOM 1505 N N . ASN A 1 188 ? 5.471 13.359 9.566 1.00 47.25 188 ASN A N 1
ATOM 1506 C CA . ASN A 1 188 ? 5.802 12.691 10.820 1.00 47.25 188 ASN A CA 1
ATOM 1507 C C . ASN A 1 188 ? 7.104 11.868 10.815 1.00 47.25 188 ASN A C 1
ATOM 1509 O O . ASN A 1 188 ? 7.392 11.152 11.770 1.00 47.25 188 ASN A O 1
ATOM 1513 N N . GLY A 1 189 ? 7.986 11.970 9.817 1.00 45.78 189 GLY A N 1
ATOM 1514 C CA . GLY A 1 189 ? 9.372 11.485 9.971 1.00 45.78 189 GLY A CA 1
ATOM 1515 C C . GLY A 1 189 ? 9.533 9.956 9.973 1.00 45.78 189 GLY A C 1
ATOM 1516 O O . GLY A 1 189 ? 10.425 9.406 10.622 1.00 45.78 189 GLY A O 1
ATOM 1517 N N . PHE A 1 190 ? 8.696 9.242 9.220 1.00 45.84 190 PHE A N 1
ATOM 1518 C CA . PHE A 1 190 ? 8.815 7.793 9.012 1.00 45.84 190 PHE A CA 1
ATOM 1519 C C . PHE A 1 190 ? 10.205 7.361 8.470 1.00 45.84 190 PHE A C 1
ATOM 1521 O O . PHE A 1 190 ? 10.727 6.310 8.846 1.00 45.84 190 PHE A O 1
ATOM 1528 N N . LEU A 1 191 ? 10.883 8.208 7.686 1.00 40.25 191 LEU A N 1
ATOM 1529 C CA . LEU A 1 191 ? 12.198 7.890 7.105 1.00 40.25 191 LEU A CA 1
ATOM 1530 C C . LEU A 1 191 ? 13.388 7.978 8.079 1.00 40.25 191 LEU A C 1
ATOM 1532 O O . LEU A 1 191 ? 14.420 7.359 7.817 1.00 40.25 191 LEU A O 1
ATOM 1536 N N . ALA A 1 192 ? 13.262 8.665 9.220 1.00 40.53 192 ALA A N 1
ATOM 1537 C CA . ALA A 1 192 ? 14.335 8.670 10.221 1.00 40.53 192 ALA A CA 1
ATOM 1538 C C . ALA A 1 192 ? 14.500 7.288 10.890 1.00 40.53 192 ALA A C 1
ATOM 1540 O O . ALA A 1 192 ? 15.610 6.902 11.251 1.00 40.53 192 ALA A O 1
ATOM 1541 N N . GLY A 1 193 ? 13.411 6.514 10.998 1.00 35.00 193 GLY A N 1
ATOM 1542 C CA . GLY A 1 193 ? 13.409 5.196 11.640 1.00 35.00 193 GLY A CA 1
ATOM 1543 C C . GLY A 1 193 ? 13.823 4.041 10.724 1.00 35.00 193 GLY A C 1
ATOM 1544 O O . GLY A 1 193 ? 14.568 3.161 11.151 1.00 35.00 193 GLY A O 1
ATOM 1545 N N . LEU A 1 194 ? 13.398 4.039 9.454 1.00 38.47 194 LEU A N 1
ATOM 1546 C CA . LEU A 1 194 ? 13.663 2.905 8.553 1.00 38.47 194 LEU A CA 1
ATOM 1547 C C . LEU A 1 194 ? 15.072 2.934 7.928 1.00 38.47 194 LEU A C 1
ATOM 1549 O O . LEU A 1 194 ? 15.665 1.887 7.663 1.00 38.47 194 LEU A O 1
ATOM 1553 N N . SER A 1 195 ? 15.660 4.127 7.764 1.00 36.81 195 SER A N 1
ATOM 1554 C CA . SER A 1 195 ? 17.072 4.277 7.375 1.00 36.81 195 SER A CA 1
ATOM 1555 C C . SER A 1 195 ? 18.018 3.667 8.426 1.00 36.81 195 SER A C 1
ATOM 1557 O O . SER A 1 195 ? 19.037 3.062 8.086 1.00 36.81 195 SER A O 1
ATOM 1559 N N . ALA A 1 196 ? 17.635 3.710 9.709 1.00 33.00 196 ALA A N 1
ATOM 1560 C CA . ALA A 1 196 ? 18.376 3.055 10.785 1.00 33.00 196 ALA A CA 1
ATOM 1561 C C . ALA A 1 196 ? 18.289 1.517 10.722 1.00 33.00 196 ALA A C 1
ATOM 1563 O O . ALA A 1 196 ? 19.254 0.841 11.068 1.00 33.00 196 ALA A O 1
ATOM 1564 N N . THR A 1 197 ? 17.193 0.946 10.210 1.00 34.31 197 THR A N 1
ATOM 1565 C CA . THR A 1 197 ? 17.048 -0.511 10.012 1.00 34.31 197 THR A CA 1
ATOM 1566 C C . THR A 1 197 ? 17.769 -1.007 8.751 1.00 34.31 197 THR A C 1
ATOM 1568 O O . THR A 1 197 ? 18.252 -2.139 8.709 1.00 34.31 197 THR A O 1
ATOM 1571 N N . LEU A 1 198 ? 17.942 -0.141 7.747 1.00 38.38 198 LEU A N 1
ATOM 1572 C CA . LEU A 1 198 ? 18.737 -0.422 6.545 1.00 38.38 198 LEU A CA 1
ATOM 1573 C C . LEU A 1 198 ? 20.258 -0.345 6.769 1.00 38.38 198 LEU A C 1
ATOM 1575 O O . LEU A 1 198 ? 21.016 -0.770 5.895 1.00 38.38 198 LEU A O 1
ATOM 1579 N N . LYS A 1 199 ? 20.734 0.062 7.956 1.00 36.19 199 LYS A N 1
ATOM 1580 C CA . LYS A 1 199 ? 22.147 -0.117 8.352 1.00 36.19 199 LYS A CA 1
ATOM 1581 C C . LYS A 1 199 ? 22.573 -1.589 8.467 1.00 36.19 199 LYS A C 1
ATOM 1583 O O . LYS A 1 199 ? 23.764 -1.867 8.485 1.00 36.19 199 LYS A O 1
ATOM 1588 N N . HIS A 1 200 ? 21.644 -2.549 8.424 1.00 39.78 200 HIS A N 1
ATOM 1589 C CA . HIS A 1 200 ? 21.963 -3.975 8.256 1.00 39.78 200 HIS A CA 1
ATOM 1590 C C . HIS A 1 200 ? 22.126 -4.427 6.789 1.00 39.78 200 HIS A C 1
ATOM 1592 O O . HIS A 1 200 ? 22.109 -5.627 6.503 1.00 39.78 200 HIS A O 1
ATOM 1598 N N . ARG A 1 201 ? 22.346 -3.493 5.850 1.00 43.44 201 ARG A N 1
ATOM 1599 C CA . ARG A 1 201 ? 22.683 -3.765 4.439 1.00 43.44 201 ARG A CA 1
ATOM 1600 C C . ARG A 1 201 ? 23.819 -4.780 4.275 1.00 43.44 201 ARG A C 1
ATOM 1602 O O . ARG A 1 201 ? 23.753 -5.618 3.381 1.00 43.44 201 ARG A O 1
ATOM 1609 N N . GLU A 1 202 ? 24.812 -4.778 5.160 1.00 42.25 202 GLU A N 1
ATOM 1610 C CA . GLU A 1 202 ? 25.923 -5.741 5.118 1.00 42.25 202 GLU A CA 1
ATOM 1611 C C . GLU A 1 202 ? 25.476 -7.181 5.411 1.00 42.25 202 GLU A C 1
ATOM 1613 O O . GLU A 1 202 ? 25.960 -8.127 4.788 1.00 42.25 202 GLU A O 1
ATOM 1618 N N . LYS A 1 203 ? 24.482 -7.357 6.291 1.00 40.66 203 LYS A N 1
ATOM 1619 C CA . LYS A 1 203 ? 23.946 -8.674 6.660 1.00 40.66 203 LYS A CA 1
ATOM 1620 C C . LYS A 1 203 ? 22.991 -9.229 5.601 1.00 40.66 203 LYS A C 1
ATOM 1622 O O . LYS A 1 203 ? 22.916 -10.436 5.430 1.00 40.66 203 LYS A O 1
ATOM 1627 N N . PHE A 1 204 ? 22.282 -8.372 4.863 1.00 34.75 204 PHE A N 1
ATOM 1628 C CA . PHE A 1 204 ? 21.440 -8.804 3.739 1.00 34.75 204 PHE A CA 1
ATOM 1629 C C . PHE A 1 204 ? 22.273 -9.135 2.488 1.00 34.75 204 PHE A C 1
ATOM 1631 O O . PHE A 1 204 ? 22.001 -10.121 1.802 1.00 34.75 204 PHE A O 1
ATOM 1638 N N . MET A 1 205 ? 23.338 -8.371 2.219 1.00 38.78 205 MET A N 1
ATOM 1639 C CA . MET A 1 205 ? 24.239 -8.631 1.088 1.00 38.78 205 MET A CA 1
ATOM 1640 C C . MET A 1 205 ? 25.068 -9.912 1.277 1.00 38.78 205 MET A C 1
ATOM 1642 O O . MET A 1 205 ? 25.271 -10.648 0.312 1.00 38.78 205 MET A O 1
ATOM 1646 N N . SER A 1 206 ? 25.463 -10.256 2.508 1.00 45.59 206 SER A N 1
ATOM 1647 C CA . SER A 1 206 ? 26.180 -11.510 2.796 1.00 45.59 206 SER A CA 1
ATOM 1648 C C . SER A 1 206 ? 25.318 -12.779 2.666 1.00 45.59 206 SER A C 1
ATOM 1650 O O . SER A 1 206 ? 25.856 -13.880 2.556 1.00 45.59 206 SER A O 1
ATOM 1652 N N . LEU A 1 207 ? 23.986 -12.649 2.600 1.00 38.69 207 LEU A N 1
ATOM 1653 C CA . LEU A 1 207 ? 23.044 -13.766 2.436 1.00 38.69 207 LEU A CA 1
ATOM 1654 C C . LEU A 1 207 ? 22.690 -14.074 0.967 1.00 38.69 207 LEU A C 1
ATOM 1656 O O . LEU A 1 207 ? 22.078 -15.110 0.687 1.00 38.69 207 LEU A O 1
ATOM 1660 N N . GLN A 1 208 ? 23.111 -13.242 0.005 1.00 46.25 208 GLN A N 1
ATOM 1661 C CA . GLN A 1 208 ? 22.854 -13.458 -1.429 1.00 46.25 208 GLN A CA 1
ATOM 1662 C C . GLN A 1 208 ? 23.325 -14.826 -1.977 1.00 46.25 208 GLN A C 1
ATOM 1664 O O . GLN A 1 208 ? 22.594 -15.415 -2.784 1.00 46.25 208 GLN A O 1
ATOM 1669 N N . PRO A 1 209 ? 24.483 -15.388 -1.567 1.00 47.88 209 PRO A N 1
ATOM 1670 C CA . PRO A 1 209 ? 24.904 -16.718 -2.015 1.00 47.88 209 PRO A CA 1
ATOM 1671 C C . PRO A 1 209 ? 23.972 -17.826 -1.504 1.00 47.88 209 PRO A C 1
ATOM 1673 O O . PRO A 1 209 ? 23.653 -18.769 -2.231 1.00 47.88 209 PRO A O 1
ATOM 1676 N N . MET A 1 210 ? 23.478 -17.678 -0.272 1.00 41.22 210 MET A N 1
ATOM 1677 C CA . MET A 1 210 ? 22.598 -18.640 0.392 1.00 41.22 210 MET A CA 1
ATOM 1678 C C . MET A 1 210 ? 21.193 -18.637 -0.226 1.00 41.22 210 MET A C 1
ATOM 1680 O O . MET A 1 210 ? 20.635 -19.700 -0.497 1.00 41.22 210 MET A O 1
ATOM 1684 N N . TRP A 1 211 ? 20.673 -17.453 -0.564 1.00 34.47 211 TRP A N 1
ATOM 1685 C CA . TRP A 1 211 ? 19.415 -17.280 -1.296 1.00 34.47 211 TRP A CA 1
ATOM 1686 C C . TRP A 1 211 ? 19.474 -17.878 -2.708 1.00 34.47 211 TRP A C 1
ATOM 1688 O O . TRP A 1 211 ? 18.585 -18.634 -3.105 1.00 34.47 211 TRP A O 1
ATOM 1698 N N . LYS A 1 212 ? 20.560 -17.629 -3.459 1.00 42.34 212 LYS A N 1
ATOM 1699 C CA . LYS A 1 212 ? 20.780 -18.256 -4.778 1.00 42.34 212 LYS A CA 1
ATOM 1700 C C . LYS A 1 212 ? 20.840 -19.788 -4.672 1.00 42.34 212 LYS A C 1
ATOM 1702 O O . LYS A 1 212 ? 20.303 -20.484 -5.537 1.00 42.34 212 LYS A O 1
ATOM 1707 N N . ALA A 1 213 ? 21.440 -20.324 -3.606 1.00 50.31 213 ALA A N 1
ATOM 1708 C CA . ALA A 1 213 ? 21.490 -21.762 -3.342 1.00 50.31 213 ALA A CA 1
ATOM 1709 C C . ALA A 1 213 ? 20.117 -22.347 -2.954 1.00 50.31 213 ALA A C 1
ATOM 1711 O O . ALA A 1 213 ? 19.753 -23.423 -3.436 1.00 50.31 213 ALA A O 1
ATOM 1712 N N . GLN A 1 214 ? 19.323 -21.640 -2.143 1.00 39.50 214 GLN A N 1
ATOM 1713 C CA . GLN A 1 214 ? 17.955 -22.040 -1.797 1.00 39.50 214 GLN A CA 1
ATOM 1714 C C . GLN A 1 214 ? 17.024 -22.009 -3.012 1.00 39.50 214 GLN A C 1
ATOM 1716 O O . GLN A 1 214 ? 16.276 -22.963 -3.213 1.00 39.50 214 GLN A O 1
ATOM 1721 N N . MET A 1 215 ? 17.131 -20.998 -3.876 1.00 40.72 215 MET A N 1
ATOM 1722 C CA . MET A 1 215 ? 16.353 -20.914 -5.117 1.00 40.72 215 MET A CA 1
ATOM 1723 C C . MET A 1 215 ? 16.698 -22.042 -6.099 1.00 40.72 215 MET A C 1
ATOM 1725 O O . MET A 1 215 ? 15.798 -22.668 -6.658 1.00 40.72 215 MET A O 1
ATOM 1729 N N . LYS A 1 216 ? 17.984 -22.400 -6.240 1.00 49.41 216 LYS A N 1
ATOM 1730 C CA . LYS A 1 216 ? 18.395 -23.581 -7.025 1.00 49.41 216 LYS A CA 1
ATOM 1731 C C . LYS A 1 216 ? 17.869 -24.897 -6.435 1.00 49.41 216 LYS A C 1
ATOM 1733 O O . LYS A 1 216 ? 17.450 -25.776 -7.188 1.00 49.41 216 LYS A O 1
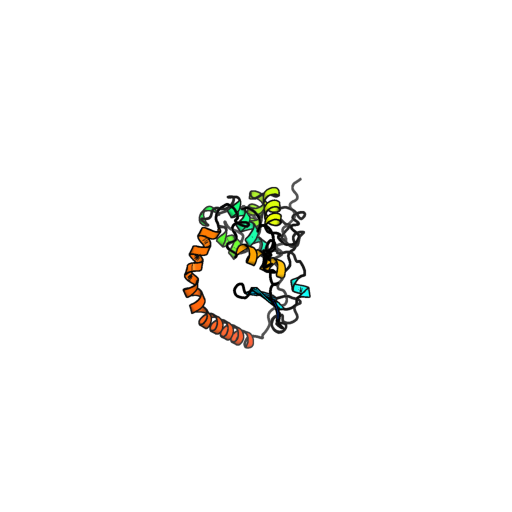ATOM 1738 N N . ARG A 1 217 ? 17.847 -25.045 -5.104 1.00 48.94 217 ARG A N 1
ATOM 1739 C CA . ARG A 1 217 ? 17.284 -26.231 -4.421 1.00 48.94 217 ARG A CA 1
ATOM 1740 C C . ARG A 1 217 ? 15.756 -26.302 -4.529 1.00 48.94 217 ARG A C 1
ATOM 1742 O O . ARG A 1 217 ? 15.214 -27.392 -4.691 1.00 48.94 217 ARG A O 1
ATOM 1749 N N . ALA A 1 218 ? 15.064 -25.166 -4.475 1.00 41.06 218 ALA A N 1
ATOM 1750 C CA . ALA A 1 218 ? 13.616 -25.086 -4.660 1.00 41.06 218 ALA A CA 1
ATOM 1751 C C . ALA A 1 218 ? 13.217 -25.436 -6.103 1.00 41.06 218 ALA A C 1
ATOM 1753 O O . ALA A 1 218 ? 12.301 -26.231 -6.313 1.00 41.06 218 ALA A O 1
ATOM 1754 N N . ALA A 1 219 ? 13.967 -24.943 -7.095 1.00 43.31 219 ALA A N 1
ATOM 1755 C CA . ALA A 1 219 ? 13.773 -25.295 -8.500 1.00 43.31 219 ALA A CA 1
ATOM 1756 C C . ALA A 1 219 ? 13.996 -26.799 -8.768 1.00 43.31 219 ALA A C 1
ATOM 1758 O O . ALA A 1 219 ? 13.213 -27.418 -9.487 1.00 43.31 219 ALA A O 1
ATOM 1759 N N . SER A 1 220 ? 15.004 -27.421 -8.139 1.00 44.84 220 SER A N 1
ATOM 1760 C CA . SER A 1 220 ? 15.295 -28.853 -8.329 1.00 44.84 220 SER A CA 1
ATOM 1761 C C . SER A 1 220 ? 14.342 -29.800 -7.584 1.00 44.84 220 SER A C 1
ATOM 1763 O O . SER A 1 220 ? 14.140 -30.934 -8.026 1.00 44.84 220 SER A O 1
ATOM 1765 N N . LYS A 1 221 ? 13.727 -29.351 -6.479 1.00 43.81 221 LYS A N 1
ATOM 1766 C CA . LYS A 1 221 ? 12.634 -30.074 -5.803 1.00 43.81 221 LYS A CA 1
ATOM 1767 C C . LYS A 1 221 ? 11.327 -29.993 -6.595 1.00 43.81 221 LYS A C 1
ATOM 1769 O O . LYS A 1 221 ? 10.651 -31.006 -6.731 1.00 43.81 221 LYS A O 1
ATOM 1774 N N . ARG A 1 222 ? 11.013 -28.834 -7.186 1.00 41.50 222 ARG A N 1
ATOM 1775 C CA . ARG A 1 222 ? 9.793 -28.629 -7.989 1.00 41.50 222 ARG A CA 1
ATOM 1776 C C . ARG A 1 222 ? 9.812 -29.394 -9.318 1.00 41.50 222 ARG A C 1
ATOM 1778 O O . ARG A 1 222 ? 8.768 -29.843 -9.775 1.00 41.50 222 ARG A O 1
ATOM 1785 N N . ALA A 1 223 ? 10.995 -29.616 -9.898 1.00 44.94 223 ALA A N 1
ATOM 1786 C CA . ALA A 1 223 ? 11.164 -30.500 -11.055 1.00 44.94 223 ALA A CA 1
ATOM 1787 C C . ALA A 1 223 ? 10.853 -31.979 -10.738 1.00 44.94 223 ALA A C 1
ATOM 1789 O O . ALA A 1 223 ? 10.430 -32.715 -11.623 1.00 44.94 223 ALA A O 1
ATOM 1790 N N . ARG A 1 224 ? 11.018 -32.405 -9.476 1.00 45.81 224 ARG A N 1
ATOM 1791 C CA . ARG A 1 224 ? 10.741 -33.776 -9.013 1.00 45.81 224 ARG A CA 1
ATOM 1792 C C . ARG A 1 224 ? 9.297 -34.013 -8.567 1.00 45.81 224 ARG A C 1
ATOM 1794 O O . ARG A 1 224 ? 8.891 -35.162 -8.474 1.00 45.81 224 ARG A O 1
ATOM 1801 N N . SER A 1 225 ? 8.519 -32.962 -8.311 1.00 42.94 225 SER A N 1
ATOM 1802 C CA . SER A 1 225 ? 7.156 -33.063 -7.774 1.00 42.94 225 SER A CA 1
ATOM 1803 C C . SER A 1 225 ? 6.060 -32.774 -8.806 1.00 42.94 225 SER A C 1
ATOM 1805 O O . SER A 1 225 ? 4.960 -32.379 -8.422 1.00 42.94 225 SER A O 1
ATOM 1807 N N . ARG A 1 226 ? 6.328 -32.925 -10.115 1.00 42.78 226 ARG A N 1
ATOM 1808 C CA . ARG A 1 226 ? 5.283 -32.865 -11.157 1.00 42.78 226 ARG A CA 1
ATOM 1809 C C . ARG A 1 226 ? 4.390 -34.110 -11.079 1.00 42.78 226 ARG A C 1
ATOM 1811 O O . ARG A 1 226 ? 4.471 -35.007 -11.904 1.00 42.78 226 ARG A O 1
ATOM 1818 N N . GLY A 1 227 ? 3.537 -34.124 -10.066 1.00 36.34 227 GLY A N 1
ATOM 1819 C CA . GLY A 1 227 ? 2.370 -34.976 -9.925 1.00 36.34 227 GLY A CA 1
ATOM 1820 C C . GLY A 1 227 ? 1.269 -34.135 -9.290 1.00 36.34 227 GLY A C 1
ATOM 1821 O O . GLY A 1 227 ? 1.171 -34.095 -8.074 1.00 36.34 227 GLY A O 1
ATOM 1822 N N . GLY A 1 228 ? 0.520 -33.416 -10.135 1.00 42.88 228 GLY A N 1
ATOM 1823 C CA . GLY A 1 228 ? -0.779 -32.797 -9.836 1.00 42.88 228 GLY A CA 1
ATOM 1824 C C . GLY A 1 228 ? -0.825 -31.711 -8.752 1.00 42.88 228 GLY A C 1
ATOM 1825 O O . GLY A 1 228 ? -0.836 -32.013 -7.567 1.00 42.88 228 GLY A O 1
ATOM 1826 N N . LEU A 1 229 ? -1.002 -30.446 -9.152 1.00 31.73 229 LEU A N 1
ATOM 1827 C CA . LEU A 1 229 ? -1.575 -29.412 -8.277 1.00 31.73 229 LEU A CA 1
ATOM 1828 C C . LEU A 1 229 ? -2.651 -28.608 -9.034 1.00 31.73 229 LEU A C 1
ATOM 1830 O O . LEU A 1 229 ? -2.506 -28.413 -10.245 1.00 31.73 229 LEU A O 1
ATOM 1834 N N . PRO A 1 230 ? -3.736 -28.173 -8.362 1.00 34.00 230 PRO A N 1
ATOM 1835 C CA . PRO A 1 230 ? -4.969 -27.748 -9.018 1.00 34.00 230 PRO A CA 1
ATOM 1836 C C . PRO A 1 230 ? -4.892 -26.327 -9.584 1.00 34.00 230 PRO A C 1
ATOM 1838 O O . PRO A 1 230 ? -4.232 -25.439 -9.041 1.00 34.00 230 PRO A O 1
ATOM 1841 N N . LYS A 1 231 ? -5.638 -26.116 -10.671 1.00 39.06 231 LYS A N 1
ATOM 1842 C CA . LYS A 1 231 ? -5.864 -24.825 -11.323 1.00 39.06 231 LYS A CA 1
ATOM 1843 C C . LYS A 1 231 ? -6.869 -23.987 -10.523 1.00 39.06 231 LYS A C 1
ATOM 1845 O O . LYS A 1 231 ? -8.060 -24.133 -10.746 1.00 39.06 231 LYS A O 1
ATOM 1850 N N . SER A 1 232 ? -6.387 -23.102 -9.650 1.00 31.36 232 SER A N 1
ATOM 1851 C CA . SER A 1 232 ? -6.995 -21.782 -9.379 1.00 31.36 232 SER A CA 1
ATOM 1852 C C . SER A 1 232 ? -6.264 -21.084 -8.229 1.00 31.36 232 SER A C 1
ATOM 1854 O O . SER A 1 232 ? -6.471 -21.417 -7.066 1.00 31.36 232 SER A O 1
ATOM 1856 N N . TRP A 1 233 ? -5.465 -20.062 -8.535 1.00 28.88 233 TRP A N 1
ATOM 1857 C CA . TRP A 1 233 ? -5.160 -19.011 -7.561 1.00 28.88 233 TRP A CA 1
ATOM 1858 C C . TRP A 1 233 ? -6.246 -17.942 -7.698 1.00 28.88 233 TRP A C 1
ATOM 1860 O O . TRP A 1 233 ? -6.057 -16.916 -8.346 1.00 28.88 233 TRP A O 1
ATOM 1870 N N . GLY A 1 234 ? -7.431 -18.243 -7.163 1.00 28.50 234 GLY A N 1
ATOM 1871 C CA . GLY A 1 234 ? -8.469 -17.241 -6.951 1.00 28.50 234 GLY A CA 1
ATOM 1872 C C . GLY A 1 234 ? -8.033 -16.334 -5.805 1.00 28.50 234 GLY A C 1
ATOM 1873 O O . GLY A 1 234 ? -7.720 -16.814 -4.719 1.00 28.50 234 GLY A O 1
ATOM 1874 N N . CYS A 1 235 ? -7.955 -15.029 -6.055 1.00 34.56 235 CYS A N 1
ATOM 1875 C CA . CYS A 1 235 ? -7.776 -14.039 -4.998 1.00 34.56 235 CYS A CA 1
ATOM 1876 C C . CYS A 1 235 ? -8.970 -14.145 -4.032 1.00 34.56 235 CYS A C 1
ATOM 1878 O O . CYS A 1 235 ? -10.103 -14.204 -4.509 1.00 34.56 235 CYS A O 1
ATOM 1880 N N . CYS A 1 236 ? -8.694 -14.210 -2.722 1.00 33.94 236 CYS A N 1
ATOM 1881 C CA . CYS A 1 236 ? -9.652 -14.475 -1.645 1.00 33.94 236 CYS A CA 1
ATOM 1882 C C . CYS A 1 236 ? -10.993 -13.761 -1.840 1.00 33.94 236 CYS A C 1
ATOM 1884 O O . CYS A 1 236 ? -11.096 -12.546 -1.680 1.00 33.94 236 CYS A O 1
ATOM 1886 N N . GLU A 1 237 ? -12.017 -14.549 -2.135 1.00 36.41 237 GLU A N 1
ATOM 1887 C CA . GLU A 1 237 ? -13.416 -14.180 -2.011 1.00 36.41 237 GLU A CA 1
ATOM 1888 C C . GLU A 1 237 ? -13.934 -14.923 -0.778 1.00 36.41 237 GLU A C 1
ATOM 1890 O O . GLU A 1 237 ? -14.247 -16.108 -0.840 1.00 36.41 237 GLU A O 1
ATOM 1895 N N . THR A 1 238 ? -13.968 -14.253 0.372 1.00 36.28 238 THR A N 1
ATOM 1896 C CA . THR A 1 238 ? -14.935 -14.624 1.406 1.00 36.28 238 THR A CA 1
ATOM 1897 C C . THR A 1 238 ? -16.249 -13.991 0.974 1.00 36.28 238 THR A C 1
ATOM 1899 O O . THR A 1 238 ? -16.333 -12.769 0.840 1.00 36.28 238 T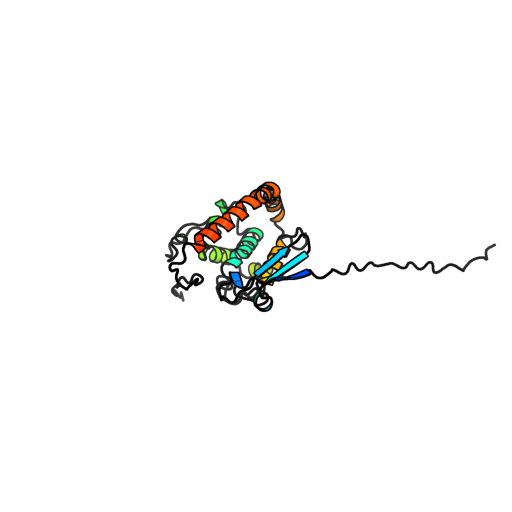HR A O 1
ATOM 1902 N N . LYS A 1 239 ? -17.257 -14.820 0.681 1.00 35.00 239 LYS A N 1
ATOM 1903 C CA . LYS A 1 239 ? -18.639 -14.381 0.453 1.00 35.00 239 LYS A CA 1
ATOM 1904 C C . LYS A 1 239 ? -19.138 -13.700 1.728 1.00 35.00 239 LYS A C 1
ATOM 1906 O O . LYS A 1 239 ? -19.684 -14.353 2.611 1.00 35.00 239 LYS A O 1
ATOM 1911 N N . GLU A 1 240 ? -18.940 -12.395 1.832 1.00 38.81 240 GLU A N 1
ATOM 1912 C CA . GLU A 1 240 ? -19.505 -11.608 2.918 1.00 38.81 240 GLU A CA 1
ATOM 1913 C C . GLU A 1 240 ? -20.978 -11.350 2.590 1.00 38.81 240 GLU A C 1
ATOM 1915 O O . GLU A 1 240 ? -21.338 -10.764 1.564 1.00 38.81 240 GLU A O 1
ATOM 1920 N N . ARG A 1 241 ? -21.837 -11.948 3.414 1.00 33.41 241 ARG A N 1
ATOM 1921 C CA . ARG A 1 241 ? -23.290 -11.902 3.306 1.00 33.41 241 ARG A CA 1
ATOM 1922 C C . ARG A 1 241 ? -23.731 -10.458 3.572 1.00 33.41 241 ARG A C 1
ATOM 1924 O O . ARG A 1 241 ? -23.364 -9.896 4.595 1.00 33.41 241 ARG A O 1
ATOM 1931 N N . ARG A 1 242 ? -24.513 -9.884 2.652 1.00 34.78 242 ARG A N 1
ATOM 1932 C CA . ARG A 1 242 ? -25.285 -8.648 2.860 1.00 34.78 242 ARG A CA 1
ATOM 1933 C C . ARG A 1 242 ? -26.045 -8.759 4.184 1.00 34.78 242 ARG A C 1
ATOM 1935 O O . ARG A 1 242 ? -26.952 -9.582 4.288 1.00 34.78 242 ARG A O 1
ATOM 1942 N N . THR A 1 243 ? -25.679 -7.948 5.160 1.00 32.97 243 THR A N 1
ATOM 1943 C CA . THR A 1 243 ? -26.618 -7.447 6.161 1.00 32.97 243 THR A CA 1
ATOM 1944 C C . THR A 1 243 ? -26.753 -5.968 5.848 1.00 32.97 243 THR A C 1
ATOM 1946 O O . THR A 1 243 ? -25.886 -5.168 6.193 1.00 32.97 243 THR A O 1
ATOM 1949 N N . ASP A 1 244 ? -27.762 -5.665 5.035 1.00 32.12 244 ASP A N 1
ATOM 1950 C CA . ASP A 1 244 ? -28.280 -4.314 4.895 1.00 32.12 244 ASP A CA 1
ATOM 1951 C C . ASP A 1 244 ? -28.996 -4.012 6.225 1.00 32.12 244 ASP A C 1
ATOM 1953 O O . ASP A 1 244 ? -29.946 -4.715 6.566 1.00 32.12 244 ASP A O 1
ATOM 1957 N N . ASP A 1 245 ? -28.488 -3.045 6.990 1.00 35.00 245 ASP A N 1
ATOM 1958 C CA . ASP A 1 245 ? -29.245 -2.370 8.047 1.00 35.00 245 ASP A CA 1
ATOM 1959 C C . ASP A 1 245 ? -29.714 -1.028 7.464 1.00 35.00 245 ASP A C 1
ATOM 1961 O O . ASP A 1 245 ? -28.920 -0.095 7.336 1.00 35.00 245 ASP A O 1
ATOM 1965 N N . ASP A 1 246 ? -30.984 -1.008 7.056 1.00 32.78 246 ASP A N 1
ATOM 1966 C CA . ASP A 1 246 ? -31.957 0.093 7.135 1.00 32.78 246 ASP A CA 1
ATOM 1967 C C . ASP A 1 246 ? -33.355 -0.545 7.268 1.00 32.78 246 ASP A C 1
ATOM 1969 O O . ASP A 1 246 ? -33.674 -1.451 6.457 1.00 32.78 246 ASP A O 1
#

Radius of gyration: 25.34 Å; chains: 1; bounding box: 75×99×47 Å

pLDDT: mean 76.14, std 25.59, range [28.5, 98.81]

Secondary structure (DSSP, 8-state):
------S---------------PPPEEEE---GGGTTT----EEEEETTTTEEEEESHHHHHS-B--GGGGHHHHHHHHHHTTSS-SSGGGG-B---S---SSGGGSS-B-HHHHHHTT-HHHHHHHHHHH-HHHHHHHHHHHT-TT---TT-TTTTTSSSS--B-HHHHHHHHHHHHS--GGG--TT-HHHHHHHHGGGHHHHHTTHHHHHHHHHHHHHHHTT--S---S---------------